Protein AF-A0A953VT18-F1 (afdb_monomer)

Sequence (262 aa):
MALGEGNVLWRSGDADRPLIIKDTLLLAQADSPRPLLLLVVLDVAAQGATARKIEVPLPPGTVASVDDTLGRTFSVRAAEIGELIIVNWEQRLVEISGAELAGGENPKPEILSGVVRVDLVAGTASVIDKDAGSYLIANLPPDLGEGERMAKAPQPQFRSANSGYAMTSTQIADNRTWQKYQWTIWDIARDQPIGQIRDFQRLAPFAVVGGVLLQTSSAYERRQDDQMIATPPSLRAFDLGSGDQLWAQALRDTAYSGPTPE

Nearest PDB structures (foldseek):
  4udk-assembly1_C  TM=3.749E-01  e=1.312E-01  uncultured organism
  4udg-assembly1_A  TM=3.077E-01  e=1.180E-01  uncultured organism
  6ud7-assembly1_A  TM=1.863E-01  e=2.562E-02  Homo sapiens
  5t43-assembly1_A  TM=2.420E-01  e=4.180E-01  Homo sapiens
  2ygt-assembly1_A  TM=4.548E-01  e=5.823E+00  Clostridium perfringens

Solvent-accessible surface area (backbone atoms only — not comparable to full-atom values): 15133 Å² total; per-residue (Å²): 133,78,76,68,74,67,74,80,87,63,77,57,91,78,43,77,43,80,53,47,74,55,95,52,38,34,38,21,37,22,75,34,98,49,43,26,44,36,34,28,32,23,27,55,85,63,54,41,40,78,73,44,73,34,80,40,84,45,62,88,94,42,60,38,34,70,55,34,46,93,45,35,42,40,49,77,48,52,46,79,58,87,94,39,34,40,37,41,39,39,37,42,38,35,82,83,68,54,64,82,63,92,82,77,71,76,70,76,62,51,76,48,70,48,23,31,41,36,42,81,87,82,52,45,72,45,82,48,61,49,69,77,43,43,67,72,61,77,68,68,57,60,50,50,53,84,94,64,54,48,89,82,58,64,85,70,42,29,51,29,77,75,53,69,32,32,37,29,59,45,77,78,51,58,93,85,45,66,65,16,17,36,38,40,36,27,35,53,90,73,62,40,77,67,29,44,40,71,32,66,59,77,74,64,67,33,35,75,58,97,63,30,39,37,36,54,45,71,62,47,72,44,76,56,93,94,41,80,46,78,43,69,18,25,44,36,33,26,36,24,87,82,33,47,74,60,46,74,43,80,46,85,76,38,72,65,80,72,84,78,72,107

Radius of gyration: 20.42 Å; Cα contacts (8 Å, |Δi|>4): 555; chains: 1; bounding box: 54×40×50 Å

pLDDT: mean 92.69, std 8.29, range [51.62, 98.62]

Structure (mmCIF, N/CA/C/O backbone):
data_AF-A0A953VT18-F1
#
_entry.id   AF-A0A953VT18-F1
#
loop_
_atom_site.group_PDB
_atom_site.id
_atom_site.type_symbol
_atom_site.label_atom_id
_atom_site.label_alt_id
_atom_site.label_comp_id
_atom_site.label_asym_id
_atom_site.label_entity_id
_atom_site.label_seq_id
_atom_site.pdbx_PDB_ins_code
_atom_site.Cartn_x
_atom_site.Cartn_y
_atom_site.Cartn_z
_atom_site.occupancy
_atom_site.B_iso_or_equiv
_atom_site.auth_seq_id
_atom_site.auth_comp_id
_atom_site.auth_asym_id
_atom_site.auth_atom_id
_atom_site.pdbx_PDB_model_num
ATOM 1 N N . MET A 1 1 ? -15.317 -14.926 9.633 1.00 57.53 1 MET A N 1
ATOM 2 C CA . MET A 1 1 ? -13.910 -15.315 9.858 1.00 57.53 1 MET A CA 1
ATOM 3 C C . MET A 1 1 ? -13.271 -14.219 10.691 1.00 57.53 1 MET A C 1
ATOM 5 O O . MET A 1 1 ? -13.443 -13.059 10.339 1.00 57.53 1 MET A O 1
ATOM 9 N N . ALA A 1 2 ? -12.679 -14.551 11.837 1.00 74.50 2 ALA A N 1
ATOM 10 C CA . ALA A 1 2 ? -12.168 -13.548 12.768 1.00 74.50 2 ALA A CA 1
ATOM 11 C C . ALA A 1 2 ? -10.785 -13.064 12.308 1.00 74.50 2 ALA A C 1
ATOM 13 O O . ALA A 1 2 ? -9.852 -13.854 12.221 1.00 74.50 2 ALA A O 1
ATOM 14 N N . LEU A 1 3 ? -10.644 -11.766 12.026 1.00 82.12 3 LEU A N 1
ATOM 15 C CA . LEU A 1 3 ? -9.356 -11.143 11.684 1.00 82.12 3 LEU A CA 1
ATOM 16 C C . LEU A 1 3 ? -8.352 -11.156 12.847 1.00 82.12 3 LEU A C 1
ATOM 18 O O . LEU A 1 3 ? -7.181 -10.861 12.637 1.00 82.12 3 LEU A O 1
ATOM 22 N N . GLY A 1 4 ? -8.792 -11.495 14.062 1.00 85.06 4 GLY A N 1
ATOM 23 C CA . GLY A 1 4 ? -7.979 -11.407 15.274 1.00 85.06 4 GLY A CA 1
ATOM 24 C C . GLY A 1 4 ? -6.816 -12.394 15.361 1.00 85.06 4 GLY A C 1
ATOM 25 O O . GLY A 1 4 ? -5.924 -12.177 16.166 1.00 85.06 4 GLY A O 1
ATOM 26 N N . GLU A 1 5 ? -6.785 -13.436 14.529 1.00 89.38 5 GLU A N 1
ATOM 27 C CA . GLU A 1 5 ? -5.722 -14.455 14.572 1.00 89.38 5 GLU A CA 1
ATOM 28 C C . GLU A 1 5 ? -4.628 -14.244 13.515 1.00 89.38 5 GLU A C 1
ATOM 30 O O . GLU A 1 5 ? -3.565 -14.848 13.604 1.00 89.38 5 GLU A O 1
ATOM 35 N N . GLY A 1 6 ? -4.868 -13.408 12.498 1.00 89.44 6 GLY A N 1
ATOM 36 C CA . GLY A 1 6 ? -3.881 -13.161 11.437 1.00 89.44 6 GLY A CA 1
ATOM 37 C C . GLY A 1 6 ? -3.605 -14.370 10.537 1.00 89.44 6 GLY A C 1
ATOM 38 O O . GLY A 1 6 ? -2.592 -14.404 9.840 1.00 89.44 6 GLY A O 1
ATOM 39 N N . ASN A 1 7 ? -4.494 -15.369 10.537 1.00 91.81 7 ASN A N 1
ATOM 40 C CA . ASN A 1 7 ? -4.337 -16.574 9.728 1.00 91.81 7 ASN A CA 1
ATOM 41 C C . ASN A 1 7 ? -4.317 -16.241 8.233 1.00 91.81 7 ASN A C 1
ATOM 43 O O . ASN A 1 7 ? -5.219 -15.590 7.700 1.00 91.81 7 ASN A O 1
ATOM 47 N N . VAL A 1 8 ? -3.306 -16.758 7.540 1.00 90.94 8 VAL A N 1
ATOM 48 C CA . VAL A 1 8 ? -3.203 -16.654 6.084 1.00 90.94 8 VAL A CA 1
ATOM 49 C C . VAL A 1 8 ? -4.225 -17.589 5.441 1.00 90.94 8 VAL A C 1
ATOM 51 O O . VAL A 1 8 ? -4.172 -18.798 5.650 1.00 90.94 8 VAL A O 1
ATOM 54 N N . LEU A 1 9 ? -5.138 -17.032 4.643 1.00 91.25 9 LEU A N 1
ATOM 55 C CA . LEU A 1 9 ? -6.195 -17.810 3.980 1.00 91.25 9 LEU A CA 1
ATOM 56 C C . LEU A 1 9 ? -5.691 -18.543 2.743 1.00 91.25 9 LEU A C 1
ATOM 58 O O . LEU A 1 9 ? -6.098 -19.669 2.478 1.00 91.25 9 LEU A O 1
ATOM 62 N N . TRP A 1 10 ? -4.810 -17.892 1.991 1.00 94.81 10 TRP A N 1
ATOM 63 C CA . TRP A 1 10 ? -4.172 -18.439 0.806 1.00 94.81 10 TRP A CA 1
ATOM 64 C C . TRP A 1 10 ? -2.901 -17.647 0.489 1.00 94.81 10 TRP A C 1
ATOM 66 O O . TRP A 1 10 ? -2.665 -16.563 1.027 1.00 94.81 10 TRP A O 1
ATOM 76 N N . ARG A 1 11 ? -2.060 -18.216 -0.376 1.00 94.38 11 ARG A N 1
ATOM 77 C CA . ARG A 1 11 ? -0.856 -17.582 -0.924 1.00 94.38 11 ARG A CA 1
ATOM 78 C C . ARG A 1 11 ? -0.838 -17.812 -2.427 1.00 94.38 11 ARG A C 1
ATOM 80 O O . ARG A 1 11 ? -1.236 -18.882 -2.875 1.00 94.38 11 ARG A O 1
ATOM 87 N N . SER A 1 12 ? -0.347 -16.836 -3.179 1.00 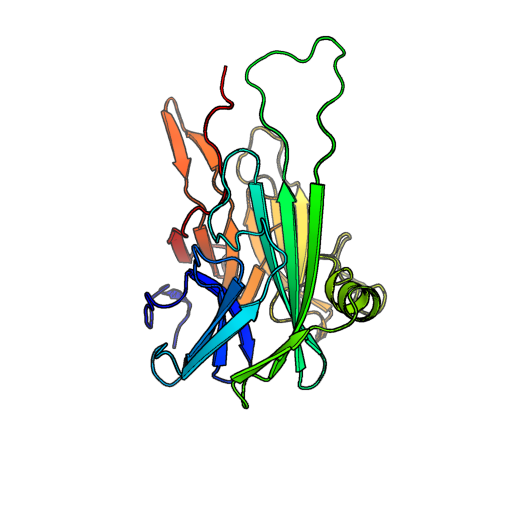94.81 12 SER A N 1
ATOM 88 C CA . SER A 1 12 ? -0.088 -16.982 -4.609 1.00 94.81 12 SER A CA 1
ATOM 89 C C . SER A 1 12 ? 1.370 -16.646 -4.891 1.00 94.81 12 SER A C 1
ATOM 91 O O . SER A 1 12 ? 1.922 -15.744 -4.267 1.00 94.81 12 SER A O 1
ATOM 93 N N . GLY A 1 13 ? 1.990 -17.405 -5.795 1.00 95.25 13 GLY A N 1
ATOM 94 C CA . GLY A 1 13 ? 3.317 -17.109 -6.342 1.00 95.25 13 GLY A CA 1
ATOM 95 C C . GLY A 1 13 ? 3.257 -16.446 -7.718 1.00 95.25 13 GLY A C 1
ATOM 96 O O . GLY A 1 13 ? 4.297 -16.198 -8.313 1.00 95.25 13 GLY A O 1
ATOM 97 N N . ASP A 1 14 ? 2.053 -16.201 -8.248 1.00 96.12 14 ASP A N 1
ATOM 98 C CA . ASP A 1 14 ? 1.869 -15.580 -9.561 1.00 96.12 14 ASP A CA 1
ATOM 99 C C . ASP A 1 14 ? 1.958 -14.049 -9.517 1.00 96.12 14 ASP A C 1
ATOM 101 O O . ASP A 1 14 ? 2.082 -13.436 -10.574 1.00 96.12 14 ASP A O 1
ATOM 105 N N . ALA A 1 15 ? 1.850 -13.435 -8.336 1.00 95.75 15 ALA A N 1
ATOM 106 C CA . ALA A 1 15 ? 1.862 -11.988 -8.160 1.00 95.75 15 ALA A CA 1
ATOM 107 C C . ALA A 1 15 ? 2.537 -11.585 -6.846 1.00 95.75 15 ALA A C 1
ATOM 109 O O . ALA A 1 15 ? 2.431 -12.293 -5.846 1.00 95.75 15 ALA A O 1
ATOM 110 N N . ASP A 1 16 ? 3.170 -10.415 -6.845 1.00 94.44 16 ASP A N 1
ATOM 111 C CA . ASP A 1 16 ? 4.043 -9.970 -5.758 1.00 94.44 16 ASP A CA 1
ATOM 112 C C . ASP A 1 16 ? 3.470 -8.776 -4.987 1.00 94.44 16 ASP A C 1
ATOM 114 O O . ASP A 1 16 ? 3.593 -8.705 -3.763 1.00 94.44 16 ASP A O 1
ATOM 118 N N . ARG A 1 17 ? 2.835 -7.826 -5.688 1.00 95.19 17 ARG A N 1
ATOM 119 C CA . ARG A 1 17 ? 2.361 -6.564 -5.099 1.00 95.19 17 ARG A CA 1
ATOM 120 C C . ARG A 1 17 ? 0.859 -6.376 -5.340 1.00 95.19 17 ARG A C 1
ATOM 122 O O . ARG A 1 17 ? 0.474 -6.044 -6.462 1.00 95.19 17 ARG A O 1
ATOM 129 N N . PRO A 1 18 ? -0.007 -6.552 -4.325 1.00 95.62 18 PRO A N 1
ATOM 130 C CA . PRO A 1 18 ? -1.434 -6.274 -4.466 1.00 95.62 18 PRO A CA 1
ATOM 131 C C . PRO A 1 18 ? -1.661 -4.781 -4.727 1.00 95.62 18 PRO A C 1
ATOM 133 O O . PRO A 1 18 ? -0.997 -3.937 -4.125 1.00 95.62 18 PRO A O 1
ATOM 136 N N . LEU A 1 19 ? -2.595 -4.457 -5.621 1.00 95.12 19 LEU A N 1
ATOM 137 C CA . LEU A 1 19 ? -2.903 -3.078 -6.003 1.00 95.12 19 LEU A CA 1
ATOM 138 C C . LEU A 1 19 ? -4.302 -2.670 -5.542 1.00 95.12 19 LEU A C 1
ATOM 140 O O . LEU A 1 19 ? -4.453 -1.659 -4.863 1.00 95.12 19 LEU A O 1
ATOM 144 N N . ILE A 1 20 ? -5.322 -3.447 -5.910 1.00 94.38 20 ILE A N 1
ATOM 145 C CA . ILE A 1 20 ? -6.720 -3.162 -5.568 1.00 94.38 20 ILE A CA 1
ATOM 146 C C . ILE A 1 20 ? -7.556 -4.439 -5.610 1.00 94.38 20 ILE A C 1
ATOM 148 O O . ILE A 1 20 ? -7.300 -5.324 -6.425 1.00 94.38 20 ILE A O 1
ATOM 152 N N . ILE A 1 21 ? -8.566 -4.523 -4.746 1.00 94.12 21 ILE A N 1
ATOM 153 C CA . ILE A 1 21 ? -9.591 -5.567 -4.783 1.00 94.12 21 ILE A CA 1
ATOM 154 C C . ILE A 1 21 ? -10.920 -4.949 -5.216 1.00 94.12 21 ILE A C 1
ATOM 156 O O . ILE A 1 21 ? -11.306 -3.903 -4.698 1.00 94.12 21 ILE A O 1
ATOM 160 N N . LYS A 1 22 ? -11.607 -5.599 -6.153 1.00 93.69 22 LYS A N 1
ATOM 161 C CA . LYS A 1 22 ? -12.974 -5.273 -6.563 1.00 93.69 22 LYS A CA 1
ATOM 162 C C . LYS A 1 22 ? -13.777 -6.564 -6.598 1.00 93.69 22 LYS A C 1
ATOM 164 O O . LYS A 1 22 ? -13.387 -7.519 -7.270 1.00 93.69 22 LYS A O 1
ATOM 169 N N . ASP A 1 23 ? -14.866 -6.603 -5.839 1.00 93.50 23 ASP A N 1
ATOM 170 C CA . ASP A 1 23 ? -15.652 -7.815 -5.597 1.00 93.50 23 ASP A CA 1
ATOM 171 C C . ASP A 1 23 ? -14.770 -8.975 -5.093 1.00 93.50 23 ASP A C 1
ATOM 173 O O . ASP A 1 23 ? -14.175 -8.890 -4.017 1.00 93.50 23 ASP A O 1
ATOM 177 N N . THR A 1 24 ? -14.659 -10.060 -5.864 1.00 95.81 24 THR A N 1
ATOM 178 C CA . THR A 1 24 ? -13.798 -11.213 -5.561 1.00 95.81 24 THR A CA 1
ATOM 179 C C . THR A 1 24 ? -12.475 -11.189 -6.324 1.00 95.81 24 THR A C 1
ATOM 181 O O . THR A 1 24 ? -11.701 -12.135 -6.213 1.00 95.81 24 THR A O 1
ATOM 184 N N . LEU A 1 25 ? -12.191 -10.138 -7.095 1.00 96.56 25 LEU A N 1
ATOM 185 C CA . LEU A 1 25 ? -11.006 -10.048 -7.941 1.00 96.56 25 LEU A CA 1
ATOM 186 C C . LEU A 1 25 ? -9.962 -9.124 -7.316 1.00 96.56 25 LEU A C 1
ATOM 188 O O . LEU A 1 25 ? -10.196 -7.934 -7.114 1.00 96.56 25 LEU A O 1
ATOM 192 N N . LEU A 1 26 ? -8.780 -9.670 -7.051 1.00 96.88 26 LEU A N 1
ATOM 193 C CA . LEU A 1 26 ? -7.599 -8.917 -6.651 1.00 96.88 26 LEU A CA 1
ATOM 194 C C . LEU A 1 26 ? -6.729 -8.653 -7.880 1.00 96.88 26 LEU A C 1
ATOM 196 O O . LEU A 1 26 ? -6.206 -9.587 -8.484 1.00 96.88 26 LEU A O 1
ATOM 200 N N . LEU A 1 27 ? -6.532 -7.382 -8.214 1.00 97.94 27 LEU A N 1
ATOM 201 C CA . LEU A 1 27 ? -5.516 -6.951 -9.165 1.00 97.94 27 LEU A CA 1
ATOM 202 C C . LEU A 1 27 ? -4.185 -6.766 -8.433 1.00 97.94 27 LEU A C 1
ATOM 204 O O . LEU A 1 27 ? -4.105 -6.036 -7.442 1.00 97.94 27 LEU A O 1
ATOM 208 N N . ALA A 1 28 ? -3.134 -7.389 -8.949 1.00 97.94 28 ALA A N 1
ATOM 209 C CA . ALA A 1 28 ? -1.783 -7.311 -8.415 1.00 97.94 28 ALA A CA 1
ATOM 210 C C . ALA A 1 28 ? -0.754 -7.117 -9.539 1.00 97.94 28 ALA A C 1
ATOM 212 O O . ALA A 1 28 ? -1.011 -7.456 -10.692 1.00 97.94 28 ALA A O 1
ATOM 213 N N . GLN A 1 29 ? 0.411 -6.567 -9.209 1.00 98.19 29 GLN A N 1
ATOM 214 C CA . GLN A 1 29 ? 1.594 -6.545 -10.070 1.00 98.19 29 GLN A CA 1
ATOM 215 C C . GLN A 1 29 ? 2.418 -7.816 -9.827 1.00 98.19 29 GLN A C 1
ATOM 217 O O . GLN A 1 29 ? 2.577 -8.249 -8.683 1.00 98.19 29 GLN A O 1
ATOM 222 N N . ALA A 1 30 ? 2.972 -8.367 -10.903 1.00 97.88 30 ALA A N 1
ATOM 223 C CA . ALA A 1 30 ? 4.011 -9.389 -10.867 1.00 97.88 30 ALA A CA 1
ATOM 224 C C . ALA A 1 30 ? 5.310 -8.853 -11.486 1.00 97.88 30 ALA A C 1
ATOM 226 O O . ALA A 1 30 ? 5.267 -7.977 -12.359 1.00 97.88 30 ALA A O 1
ATOM 227 N N . ASP A 1 31 ? 6.450 -9.392 -11.059 1.00 95.75 31 ASP A N 1
ATOM 228 C CA . ASP A 1 31 ? 7.749 -9.072 -11.654 1.00 95.75 31 ASP A CA 1
ATOM 229 C C . ASP A 1 31 ? 7.826 -9.479 -13.139 1.00 95.75 31 ASP A C 1
ATOM 231 O O . ASP A 1 31 ? 7.352 -10.538 -13.563 1.00 95.75 31 ASP A O 1
ATOM 235 N N . SER A 1 32 ? 8.463 -8.633 -13.956 1.00 94.19 32 SER A N 1
ATOM 236 C CA . SER A 1 32 ? 8.720 -8.913 -15.372 1.00 94.19 32 SER A CA 1
ATOM 237 C C . SER A 1 32 ? 10.108 -8.418 -15.795 1.00 94.19 32 SER A C 1
ATOM 239 O O . SER A 1 32 ? 10.400 -7.231 -15.653 1.00 94.19 32 SER A O 1
ATOM 241 N N . PRO A 1 33 ? 10.948 -9.277 -16.411 1.00 90.25 33 PRO A N 1
ATOM 242 C CA . PRO A 1 33 ? 12.230 -8.855 -16.982 1.00 90.25 33 PRO A CA 1
ATOM 243 C C . PRO A 1 33 ? 12.072 -8.162 -18.347 1.00 90.25 33 PRO A C 1
ATOM 245 O O . PRO A 1 33 ? 13.037 -7.635 -18.896 1.00 90.25 33 PRO A O 1
ATOM 248 N N . ARG A 1 34 ? 10.870 -8.203 -18.936 1.00 96.25 34 ARG A N 1
ATOM 249 C CA . ARG A 1 34 ? 10.534 -7.539 -20.203 1.00 96.25 34 ARG A CA 1
ATOM 250 C C . ARG A 1 34 ? 10.049 -6.108 -19.930 1.00 96.25 34 ARG A C 1
ATOM 252 O O . ARG A 1 34 ? 9.501 -5.880 -18.851 1.00 96.25 34 ARG A O 1
ATOM 259 N N . PRO A 1 35 ? 10.153 -5.178 -20.902 1.00 97.06 35 PRO A N 1
ATOM 260 C CA . PRO A 1 35 ? 9.609 -3.822 -20.793 1.00 97.06 35 PRO A CA 1
ATOM 261 C C . PRO A 1 35 ? 8.075 -3.826 -20.904 1.00 97.06 35 PRO A C 1
ATOM 263 O O . PRO A 1 35 ? 7.482 -3.330 -21.861 1.00 97.06 35 PRO A O 1
ATOM 266 N N . LEU A 1 36 ? 7.426 -4.448 -19.926 1.00 97.56 36 LEU A N 1
ATOM 267 C CA . LEU A 1 36 ? 5.983 -4.506 -19.761 1.00 97.56 36 LEU A CA 1
ATOM 268 C C . LEU A 1 36 ? 5.639 -4.490 -18.273 1.00 97.56 36 LEU A C 1
ATOM 270 O O . LEU A 1 36 ? 6.408 -4.983 -17.448 1.00 97.56 36 LEU A O 1
ATOM 274 N N . LEU A 1 37 ? 4.469 -3.955 -17.950 1.00 98.25 37 LEU A N 1
ATOM 275 C CA . LEU A 1 37 ? 3.837 -4.076 -16.646 1.00 98.25 37 LEU A CA 1
ATOM 276 C C . LEU A 1 37 ? 2.939 -5.316 -16.687 1.00 98.25 37 LEU A C 1
ATOM 278 O O . LEU A 1 37 ? 1.948 -5.346 -17.421 1.00 98.25 37 LEU A O 1
ATOM 282 N N . LEU A 1 38 ? 3.313 -6.347 -15.927 1.00 98.38 38 LEU A N 1
ATOM 283 C CA . LEU A 1 38 ? 2.529 -7.569 -15.797 1.00 98.38 38 LEU A CA 1
ATOM 284 C C . LEU A 1 38 ? 1.545 -7.404 -14.644 1.00 98.38 38 LEU A C 1
ATOM 286 O O . LEU A 1 38 ? 1.934 -7.353 -13.477 1.00 98.38 38 LEU A O 1
ATOM 290 N N . LEU A 1 39 ? 0.264 -7.324 -14.983 1.00 98.44 39 LEU A N 1
ATOM 291 C CA . LEU A 1 39 ? -0.816 -7.334 -14.010 1.00 98.44 39 LEU A CA 1
ATOM 292 C C . LEU A 1 39 ? -1.429 -8.730 -13.949 1.00 98.44 39 LEU A C 1
ATOM 294 O O . LEU A 1 39 ? -1.653 -9.378 -14.971 1.00 98.44 39 LEU A O 1
ATOM 298 N N . VAL A 1 40 ? -1.730 -9.189 -12.747 1.00 98.25 40 VAL A N 1
ATOM 299 C CA . VAL A 1 40 ? -2.316 -10.498 -12.485 1.00 98.25 40 VAL A CA 1
ATOM 300 C C . VAL A 1 40 ? -3.612 -10.292 -11.727 1.00 98.25 40 VAL A C 1
ATOM 302 O O . VAL A 1 40 ? -3.664 -9.550 -10.749 1.00 98.25 40 VAL A O 1
ATOM 305 N N . VAL A 1 41 ? -4.670 -10.934 -12.211 1.00 98.06 41 VAL A N 1
ATOM 306 C CA . VAL A 1 41 ? -5.980 -10.939 -11.569 1.00 98.06 41 VAL A CA 1
ATOM 307 C C . VAL A 1 41 ? -6.134 -12.270 -10.853 1.00 98.06 41 VAL A C 1
ATOM 309 O O . VAL A 1 41 ? -6.158 -13.319 -11.500 1.00 98.06 41 VAL A O 1
ATOM 312 N N . LEU A 1 42 ? -6.230 -12.224 -9.529 1.00 98.06 42 LEU A N 1
ATOM 313 C CA . LEU A 1 42 ? -6.448 -13.379 -8.664 1.00 98.06 42 LEU A CA 1
ATOM 314 C C . LEU A 1 42 ? -7.910 -13.409 -8.206 1.00 98.06 42 LEU A C 1
ATOM 316 O O . LEU A 1 42 ? -8.457 -12.373 -7.833 1.00 98.06 42 LEU A O 1
ATOM 320 N N . ASP A 1 43 ? -8.536 -14.584 -8.204 1.00 97.50 43 ASP A N 1
ATOM 321 C CA . ASP A 1 43 ? -9.880 -14.778 -7.655 1.00 97.50 43 ASP A CA 1
ATOM 322 C C . ASP A 1 43 ? -9.790 -15.196 -6.181 1.00 97.50 43 ASP A C 1
ATOM 324 O O . ASP A 1 43 ? -9.391 -16.310 -5.836 1.00 97.50 43 ASP A O 1
ATOM 328 N N . VAL A 1 44 ? -10.171 -14.281 -5.295 1.00 96.00 44 VAL A N 1
ATOM 329 C CA . VAL A 1 44 ? -10.153 -14.454 -3.839 1.00 96.00 44 VAL A CA 1
ATOM 330 C C . VAL A 1 44 ? -11.142 -15.532 -3.390 1.00 96.00 44 VAL A C 1
ATOM 332 O O . VAL A 1 44 ? -10.847 -16.263 -2.443 1.00 96.00 44 VAL A O 1
ATOM 335 N N . ALA A 1 45 ? -12.285 -15.677 -4.070 1.00 95.69 45 ALA A N 1
ATOM 336 C CA . ALA A 1 45 ? -13.260 -16.724 -3.761 1.00 95.69 45 ALA A CA 1
ATOM 337 C C . ALA A 1 45 ? -12.729 -18.115 -4.139 1.00 95.69 45 ALA A C 1
ATOM 339 O O . ALA A 1 45 ? -13.022 -19.098 -3.458 1.00 95.69 45 ALA A O 1
ATOM 340 N N . ALA A 1 46 ? -11.876 -18.182 -5.163 1.00 96.88 46 ALA A N 1
ATOM 341 C CA . ALA A 1 46 ? -11.140 -19.377 -5.563 1.00 96.88 46 ALA A CA 1
ATOM 342 C C . ALA A 1 46 ? -9.757 -19.486 -4.888 1.00 96.88 46 ALA A C 1
ATOM 344 O O . ALA A 1 46 ? -8.816 -20.014 -5.478 1.00 96.88 46 ALA A O 1
ATOM 345 N N . GLN A 1 47 ? -9.621 -18.990 -3.650 1.00 95.88 47 GLN A N 1
ATOM 346 C CA . GLN A 1 47 ? -8.398 -19.098 -2.838 1.00 95.88 47 GLN A CA 1
ATOM 347 C C . GLN A 1 47 ? -7.149 -18.504 -3.517 1.00 95.88 47 GLN A C 1
ATOM 349 O O . GLN A 1 47 ? -6.046 -19.030 -3.390 1.00 95.88 47 GLN A O 1
ATOM 354 N N . GLY A 1 48 ? -7.320 -17.404 -4.252 1.00 96.12 48 GLY A N 1
ATOM 355 C CA . GLY A 1 48 ? -6.225 -16.701 -4.915 1.00 96.12 48 GLY A CA 1
ATOM 356 C C . GLY A 1 48 ? -5.722 -17.376 -6.187 1.00 96.12 48 GLY A C 1
ATOM 357 O O . GLY A 1 48 ? -4.599 -17.099 -6.608 1.00 96.12 48 GLY A O 1
ATOM 358 N N . ALA A 1 49 ? -6.522 -18.253 -6.801 1.00 97.50 49 ALA A N 1
ATOM 359 C CA . ALA A 1 49 ? -6.213 -18.800 -8.116 1.00 97.50 49 ALA A CA 1
ATOM 360 C C . ALA A 1 49 ? -6.087 -17.675 -9.155 1.00 97.50 49 ALA A C 1
ATOM 362 O O . ALA A 1 49 ? -6.863 -16.716 -9.154 1.00 97.50 49 ALA A O 1
ATOM 363 N N . THR A 1 50 ? -5.127 -17.804 -10.071 1.00 98.12 50 THR A N 1
ATOM 364 C CA . THR A 1 50 ? -4.962 -16.837 -11.158 1.00 98.12 50 THR A CA 1
ATOM 365 C C . THR A 1 50 ? -6.129 -16.947 -12.129 1.00 98.12 50 THR A C 1
ATOM 367 O O . THR A 1 50 ? -6.245 -17.922 -12.868 1.00 98.12 50 THR A O 1
ATOM 370 N N . ALA A 1 51 ? -6.971 -15.917 -12.159 1.00 97.75 51 ALA A N 1
ATOM 371 C CA . ALA A 1 51 ? -8.036 -15.789 -13.139 1.00 97.75 51 ALA A CA 1
ATOM 372 C C . ALA A 1 51 ? -7.469 -15.343 -14.492 1.00 97.75 51 ALA A C 1
ATOM 374 O O . ALA A 1 51 ? -7.846 -15.886 -15.531 1.00 97.75 51 ALA A O 1
ATOM 375 N N . ARG A 1 52 ? -6.580 -14.334 -14.496 1.00 97.69 52 ARG A N 1
ATOM 376 C CA . ARG A 1 52 ? -6.050 -13.713 -15.725 1.00 97.69 52 ARG A CA 1
ATOM 377 C C . ARG A 1 52 ? -4.658 -13.110 -15.527 1.00 97.69 52 ARG A C 1
ATOM 379 O O . ARG A 1 52 ? -4.298 -12.712 -14.422 1.00 97.69 52 ARG A O 1
ATOM 386 N N . LYS A 1 53 ? -3.919 -12.966 -16.629 1.00 98.19 53 LYS A N 1
ATOM 387 C CA . LYS A 1 53 ? -2.698 -12.153 -16.730 1.00 98.19 53 LYS A CA 1
ATOM 388 C C . LYS A 1 53 ? -2.906 -11.105 -17.824 1.00 98.19 53 LYS A C 1
ATOM 390 O O . LYS A 1 53 ? -3.409 -11.437 -18.894 1.00 98.19 53 LYS A O 1
ATOM 395 N N . ILE A 1 54 ? -2.563 -9.857 -17.538 1.00 98.25 54 ILE A N 1
ATOM 396 C CA . ILE A 1 54 ? -2.745 -8.703 -18.417 1.00 98.25 54 ILE A CA 1
ATOM 397 C C . ILE A 1 54 ? -1.368 -8.081 -18.631 1.00 98.25 54 ILE A C 1
ATOM 399 O O . ILE A 1 54 ? -0.723 -7.637 -17.682 1.00 98.25 54 ILE A O 1
ATOM 403 N N . GLU A 1 55 ? -0.910 -8.063 -19.878 1.00 98.06 55 GLU A N 1
ATOM 404 C CA . GLU A 1 55 ? 0.371 -7.464 -20.247 1.00 98.06 55 GLU A CA 1
ATOM 405 C C . GLU A 1 55 ? 0.148 -6.043 -20.766 1.00 98.06 55 GLU A C 1
ATOM 407 O O . GLU A 1 55 ? -0.590 -5.827 -21.728 1.00 98.06 55 GLU A O 1
ATOM 412 N N . VAL A 1 56 ? 0.803 -5.070 -20.138 1.00 98.19 56 VAL A N 1
ATOM 413 C CA . VAL A 1 56 ? 0.794 -3.671 -20.569 1.00 98.19 56 VAL A CA 1
ATOM 414 C C . VAL A 1 56 ? 2.175 -3.329 -21.126 1.00 98.19 56 VAL A C 1
ATOM 416 O O . VAL A 1 56 ? 3.125 -3.267 -20.346 1.00 98.19 56 VAL A O 1
ATOM 419 N N . PRO A 1 57 ? 2.326 -3.092 -22.442 1.00 97.88 57 PRO A N 1
ATOM 420 C CA . PRO A 1 57 ? 3.601 -2.665 -23.010 1.00 97.88 57 PRO A CA 1
ATOM 421 C C . PRO A 1 57 ? 4.083 -1.357 -22.372 1.00 97.88 57 PRO A C 1
ATOM 423 O O . PRO A 1 57 ? 3.298 -0.419 -22.215 1.00 97.88 57 PRO A O 1
ATOM 426 N N . LEU A 1 58 ? 5.369 -1.285 -22.029 1.00 97.62 58 LEU A N 1
ATOM 427 C CA . LEU A 1 58 ? 6.004 -0.080 -21.497 1.00 97.62 58 LEU A CA 1
ATOM 428 C C . LEU A 1 58 ? 7.007 0.498 -22.505 1.00 97.62 58 LEU A C 1
ATOM 430 O O . LEU A 1 58 ? 7.477 -0.222 -23.392 1.00 97.62 58 LEU A O 1
ATOM 434 N N . PRO A 1 59 ? 7.361 1.792 -22.386 1.00 96.88 59 PRO A N 1
ATOM 435 C CA . PRO A 1 59 ? 8.416 2.379 -23.201 1.00 96.88 59 PRO A CA 1
ATOM 436 C C . PRO A 1 59 ? 9.745 1.610 -23.071 1.00 96.88 59 PRO A C 1
ATOM 438 O O . PRO A 1 59 ? 10.049 1.092 -21.988 1.00 96.88 59 PRO A O 1
ATOM 441 N N . PRO A 1 60 ? 10.574 1.558 -24.133 1.00 95.56 60 PRO A N 1
ATOM 442 C CA . PRO A 1 60 ? 11.906 0.961 -24.066 1.00 95.56 60 PRO A CA 1
ATOM 443 C C . PRO A 1 60 ? 12.732 1.516 -22.896 1.00 95.56 60 PRO A C 1
ATOM 445 O O . PRO A 1 60 ? 12.662 2.702 -22.594 1.00 95.56 60 PRO A O 1
ATOM 448 N N . GLY A 1 61 ? 13.506 0.653 -22.230 1.00 93.25 61 GLY A N 1
ATOM 449 C CA . GLY A 1 61 ? 14.295 1.024 -21.045 1.00 93.25 61 GLY A CA 1
ATOM 450 C C . GLY A 1 61 ? 13.512 1.046 -19.725 1.00 93.25 61 GLY A C 1
ATOM 451 O O . GLY A 1 61 ? 14.112 1.227 -18.665 1.00 93.25 61 GLY A O 1
ATOM 452 N N . THR A 1 62 ? 12.198 0.810 -19.761 1.00 96.44 62 THR A N 1
ATOM 453 C CA . THR A 1 62 ? 11.387 0.655 -18.547 1.00 96.44 62 THR A CA 1
ATOM 454 C C . THR A 1 62 ? 11.455 -0.779 -18.024 1.00 96.44 62 THR A C 1
ATOM 456 O O . THR A 1 62 ? 11.318 -1.727 -18.796 1.00 96.44 62 THR A O 1
ATOM 459 N N . VAL A 1 63 ? 11.628 -0.942 -16.712 1.00 96.12 63 VAL A N 1
ATOM 460 C CA . VAL A 1 63 ? 11.588 -2.229 -16.009 1.00 96.12 63 VAL A CA 1
ATOM 461 C C . VAL A 1 63 ? 10.584 -2.127 -14.867 1.00 96.12 63 VAL A C 1
ATOM 463 O O . VAL A 1 63 ? 10.812 -1.407 -13.897 1.00 96.12 63 VAL A O 1
ATOM 466 N N . ALA A 1 64 ? 9.482 -2.868 -14.978 1.00 96.69 64 ALA A N 1
ATOM 467 C CA . ALA A 1 64 ? 8.407 -2.892 -13.989 1.00 96.69 64 ALA A CA 1
ATOM 468 C C . ALA A 1 64 ? 8.721 -3.810 -12.799 1.00 96.69 64 ALA A C 1
ATOM 470 O O . ALA A 1 64 ? 7.972 -4.745 -12.511 1.00 96.69 64 ALA A O 1
ATOM 471 N N . SER A 1 65 ? 9.848 -3.556 -12.135 1.00 96.69 65 SER A N 1
ATOM 472 C CA . SER A 1 65 ? 10.271 -4.315 -10.958 1.00 96.69 65 SER A CA 1
ATOM 473 C C . SER A 1 65 ? 9.366 -4.017 -9.765 1.00 96.69 65 SER A C 1
ATOM 475 O O . SER A 1 65 ? 8.904 -2.889 -9.570 1.00 96.69 65 SER A O 1
ATOM 477 N N . VAL A 1 66 ? 9.095 -5.034 -8.962 1.00 96.00 66 VAL A N 1
ATOM 478 C CA . VAL A 1 66 ? 8.457 -4.897 -7.656 1.00 96.00 66 VAL A CA 1
ATOM 479 C C . VAL A 1 66 ? 9.494 -4.459 -6.631 1.00 96.00 66 VAL A C 1
ATOM 481 O O . VAL A 1 66 ? 9.171 -3.636 -5.782 1.00 96.00 66 VAL A O 1
ATOM 484 N N . ASP A 1 67 ? 10.731 -4.939 -6.737 1.00 96.31 67 ASP A N 1
ATOM 485 C CA . ASP A 1 67 ? 11.823 -4.501 -5.871 1.00 96.31 67 ASP A CA 1
ATOM 486 C C . ASP A 1 67 ? 12.536 -3.286 -6.473 1.00 96.31 67 ASP A C 1
ATOM 488 O O . ASP A 1 67 ? 12.901 -3.272 -7.655 1.00 96.31 67 ASP A O 1
ATOM 492 N N . ASP A 1 68 ? 12.760 -2.271 -5.648 1.00 95.69 68 ASP A N 1
ATOM 493 C CA . ASP A 1 68 ? 13.616 -1.145 -5.980 1.00 95.69 68 ASP A CA 1
ATOM 494 C C . ASP A 1 68 ? 15.069 -1.617 -6.078 1.00 95.69 68 ASP A C 1
ATOM 496 O O . ASP A 1 68 ? 15.535 -2.481 -5.330 1.00 95.69 68 ASP A O 1
ATOM 500 N N . THR A 1 69 ? 15.818 -1.007 -6.991 1.00 94.94 69 THR A N 1
ATOM 501 C CA . THR A 1 69 ? 17.259 -1.222 -7.106 1.00 94.94 69 THR A CA 1
ATOM 502 C C . THR A 1 69 ? 17.989 0.098 -6.937 1.00 94.94 69 THR A C 1
ATOM 504 O O . THR A 1 69 ? 17.412 1.182 -7.027 1.00 94.94 69 THR A O 1
ATOM 507 N N . LEU A 1 70 ? 19.299 0.028 -6.739 1.00 94.19 70 LEU A N 1
ATOM 508 C CA . LEU A 1 70 ? 20.140 1.214 -6.703 1.00 94.19 70 LEU A CA 1
ATOM 509 C C . LEU A 1 70 ? 19.922 2.078 -7.964 1.00 94.19 70 LEU A C 1
ATOM 511 O O . LEU A 1 70 ? 20.100 1.613 -9.089 1.00 94.19 70 LEU A O 1
ATOM 515 N N . GLY A 1 71 ? 19.482 3.323 -7.765 1.00 94.25 71 GLY A N 1
ATOM 516 C CA . GLY A 1 71 ? 19.207 4.275 -8.846 1.00 94.25 71 GLY A CA 1
ATOM 517 C C . GLY A 1 71 ? 17.942 4.017 -9.665 1.00 94.25 71 GLY A C 1
ATOM 518 O O . GLY A 1 71 ? 17.727 4.700 -10.662 1.00 94.25 71 GLY A O 1
ATOM 519 N N . ARG A 1 72 ? 17.082 3.068 -9.283 1.00 96.31 72 ARG A N 1
ATOM 520 C CA . ARG A 1 72 ? 15.834 2.804 -10.006 1.00 96.31 72 ARG A CA 1
ATOM 521 C C . ARG A 1 72 ? 14.710 2.432 -9.056 1.00 96.31 72 ARG A C 1
ATOM 523 O O . ARG A 1 72 ? 14.831 1.479 -8.295 1.00 96.31 72 ARG A O 1
ATOM 530 N N . THR A 1 73 ? 13.586 3.120 -9.194 1.00 96.69 73 THR A N 1
ATOM 531 C CA . THR A 1 73 ? 12.338 2.739 -8.532 1.00 96.69 73 THR A CA 1
ATOM 532 C C . THR A 1 73 ? 11.219 2.609 -9.553 1.00 96.69 73 THR A C 1
ATOM 534 O O . THR A 1 73 ? 11.195 3.323 -10.563 1.00 96.69 73 THR A O 1
ATOM 537 N N . PHE A 1 74 ? 10.295 1.685 -9.298 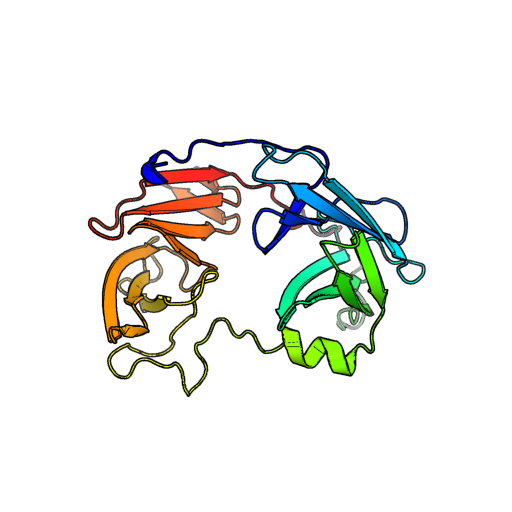1.00 96.88 74 PHE A N 1
ATOM 538 C CA . PHE A 1 74 ? 9.095 1.511 -10.109 1.00 96.88 74 PHE A CA 1
ATOM 539 C C . PHE A 1 74 ? 7.865 1.405 -9.208 1.00 96.88 74 PHE A C 1
ATOM 541 O O . PHE A 1 74 ? 7.679 0.455 -8.440 1.00 96.88 74 PHE A O 1
ATOM 548 N N . SER A 1 75 ? 7.007 2.415 -9.299 1.00 95.56 75 SER A N 1
ATOM 549 C CA . SER A 1 75 ? 5.792 2.513 -8.503 1.00 95.56 75 SER A CA 1
ATOM 550 C C . SER A 1 75 ? 4.565 2.271 -9.368 1.00 95.56 75 SER A C 1
ATOM 552 O O . SER A 1 75 ? 4.481 2.743 -10.500 1.00 95.56 75 SER A O 1
ATOM 554 N N . VAL A 1 76 ? 3.606 1.529 -8.819 1.00 96.06 76 VAL A N 1
ATOM 555 C CA . VAL A 1 76 ? 2.307 1.265 -9.438 1.00 96.06 76 VAL A CA 1
ATOM 556 C C . VAL A 1 76 ? 1.232 1.553 -8.409 1.00 96.06 76 VAL A C 1
ATOM 558 O O . VAL A 1 76 ? 1.338 1.134 -7.256 1.00 96.06 76 VAL A O 1
ATOM 561 N N . ARG A 1 77 ? 0.197 2.279 -8.816 1.00 94.06 77 ARG A N 1
ATOM 562 C CA . ARG A 1 77 ? -0.966 2.598 -7.988 1.00 94.06 77 ARG A CA 1
ATOM 563 C C . ARG A 1 77 ? -2.225 2.303 -8.773 1.00 94.06 77 ARG A C 1
ATOM 565 O O . ARG A 1 77 ? -2.277 2.598 -9.963 1.00 94.06 77 ARG A O 1
ATOM 572 N N . ALA A 1 78 ? -3.233 1.763 -8.104 1.00 93.94 78 ALA A N 1
ATOM 573 C CA . ALA A 1 78 ? -4.544 1.537 -8.688 1.00 93.94 78 ALA A CA 1
ATOM 574 C C . ALA A 1 78 ? -5.612 2.313 -7.915 1.00 93.94 78 ALA A C 1
ATOM 576 O O . ALA A 1 78 ? -5.517 2.462 -6.698 1.00 93.94 78 ALA A O 1
ATOM 577 N N . ALA A 1 79 ? -6.623 2.790 -8.628 1.00 91.81 79 ALA A N 1
ATOM 578 C CA . ALA A 1 79 ? -7.821 3.383 -8.054 1.00 91.81 79 ALA A CA 1
ATOM 579 C C . ALA A 1 79 ? -9.050 2.918 -8.836 1.00 91.81 79 ALA A C 1
ATOM 581 O O . ALA A 1 79 ? -8.981 2.711 -10.050 1.00 91.81 79 ALA A O 1
ATOM 582 N N . GLU A 1 80 ? -10.173 2.770 -8.142 1.00 91.38 80 GLU A N 1
ATOM 583 C CA . GLU A 1 80 ? -11.471 2.519 -8.760 1.00 91.38 80 GLU A CA 1
ATOM 584 C C . GLU A 1 80 ? -12.189 3.842 -9.042 1.00 91.38 80 GLU A C 1
ATOM 586 O O . GLU A 1 80 ? -12.231 4.735 -8.195 1.00 91.38 80 GLU A O 1
ATOM 591 N N . ILE A 1 81 ? -12.742 3.973 -10.248 1.00 86.38 81 ILE A N 1
ATOM 592 C CA . ILE A 1 81 ? -13.466 5.160 -10.705 1.00 86.38 81 ILE A CA 1
ATOM 593 C C . ILE A 1 81 ? -14.706 4.704 -11.463 1.00 86.38 81 ILE A C 1
ATOM 595 O O . ILE A 1 81 ? -14.644 4.327 -12.638 1.00 86.38 81 ILE A O 1
ATOM 599 N N . GLY A 1 82 ? -15.845 4.733 -10.772 1.00 87.19 82 GLY A N 1
ATOM 600 C CA . GLY A 1 82 ? -17.054 4.078 -11.261 1.00 87.19 82 GLY A CA 1
ATOM 601 C C . GLY A 1 82 ? -16.783 2.588 -11.446 1.00 87.19 82 GLY A C 1
ATOM 602 O O . GLY A 1 82 ? -16.312 1.929 -10.531 1.00 87.19 82 GLY A O 1
ATOM 603 N N . GLU A 1 83 ? -17.015 2.066 -12.648 1.00 86.81 83 GLU A N 1
ATOM 604 C CA . GLU A 1 83 ? -16.781 0.647 -12.931 1.00 86.81 83 GLU A CA 1
ATOM 605 C C . GLU A 1 83 ? -15.340 0.302 -13.324 1.00 86.81 83 GLU A C 1
ATOM 607 O O . GLU A 1 83 ? -14.987 -0.874 -13.430 1.00 86.81 83 GLU A O 1
ATOM 612 N N . LEU A 1 84 ? -14.501 1.311 -13.549 1.00 86.38 84 LEU A N 1
ATOM 613 C CA . LEU A 1 84 ? -13.181 1.142 -14.140 1.00 86.38 84 LEU A CA 1
ATOM 614 C C . LEU A 1 84 ? -12.089 1.144 -13.078 1.00 86.38 84 LEU A C 1
ATOM 616 O O . LEU A 1 84 ? -12.129 1.933 -12.135 1.00 86.38 84 LEU A O 1
ATOM 620 N N . ILE A 1 85 ? -11.056 0.332 -13.296 1.00 95.31 85 ILE A N 1
ATOM 621 C CA . ILE A 1 85 ? -9.809 0.435 -12.542 1.00 95.31 85 ILE A CA 1
ATOM 622 C C . ILE A 1 85 ? -8.818 1.252 -13.361 1.00 95.31 85 ILE A C 1
ATOM 624 O O . ILE A 1 85 ? -8.508 0.914 -14.504 1.00 95.31 85 ILE A O 1
ATOM 628 N N . ILE A 1 86 ? -8.304 2.330 -12.782 1.00 95.62 86 ILE A N 1
ATOM 629 C CA . ILE A 1 86 ? -7.202 3.099 -13.353 1.00 95.62 86 ILE A CA 1
ATOM 630 C C . ILE A 1 86 ? -5.925 2.699 -12.634 1.00 95.62 86 ILE A C 1
ATOM 632 O O . ILE A 1 86 ? -5.858 2.746 -11.410 1.00 95.62 86 ILE A O 1
ATOM 636 N N . VAL A 1 87 ? -4.908 2.323 -13.401 1.00 96.31 87 VAL A N 1
ATOM 637 C CA . VAL A 1 87 ? -3.573 2.006 -12.902 1.00 96.31 87 VAL A CA 1
ATOM 638 C C . VAL A 1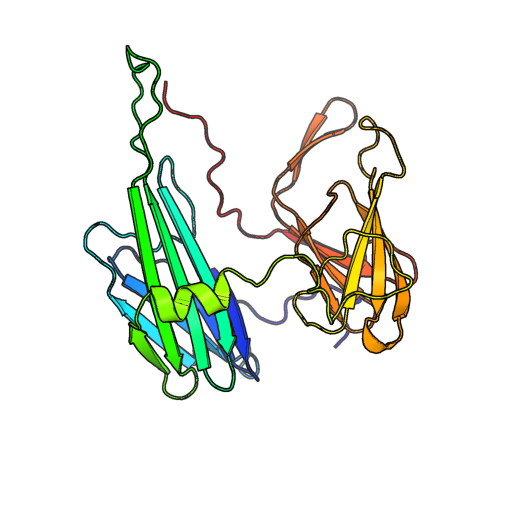 87 ? -2.597 3.051 -13.426 1.00 96.31 87 VAL A C 1
ATOM 640 O O . VAL A 1 87 ? -2.418 3.196 -14.634 1.00 96.31 87 VAL A O 1
ATOM 643 N N . ASN A 1 88 ? -1.965 3.781 -12.516 1.00 95.94 88 ASN A N 1
ATOM 644 C CA . ASN A 1 88 ? -0.870 4.696 -12.811 1.00 95.94 88 ASN A CA 1
ATOM 645 C C . ASN A 1 88 ? 0.447 4.004 -12.466 1.00 95.94 88 ASN A C 1
ATOM 647 O O . ASN A 1 88 ? 0.555 3.368 -11.415 1.00 95.94 88 ASN A O 1
ATOM 651 N N . TRP A 1 89 ? 1.427 4.123 -13.350 1.00 96.62 89 TRP A N 1
ATOM 652 C CA . TRP A 1 89 ? 2.780 3.666 -13.092 1.00 96.62 89 TRP A CA 1
ATOM 653 C C . TRP A 1 89 ? 3.781 4.796 -13.315 1.00 96.62 89 TRP A C 1
ATOM 655 O O . TRP A 1 89 ? 3.619 5.636 -14.204 1.00 96.62 89 TRP A O 1
ATOM 665 N N . GLU A 1 90 ? 4.846 4.778 -12.524 1.00 96.62 90 GLU A N 1
ATOM 666 C CA . GLU A 1 90 ? 5.973 5.695 -12.635 1.00 96.62 90 GLU A CA 1
ATOM 667 C C . GLU A 1 90 ? 7.278 4.936 -12.412 1.00 96.62 90 GLU A C 1
ATOM 669 O O . GLU A 1 90 ? 7.436 4.237 -11.411 1.00 96.62 90 GLU A O 1
ATOM 674 N N . GLN A 1 91 ? 8.220 5.113 -13.332 1.00 97.06 91 GLN A N 1
ATOM 675 C CA . GLN A 1 91 ? 9.617 4.761 -13.162 1.00 97.06 91 GLN A CA 1
ATOM 676 C C . GLN A 1 91 ? 10.423 6.022 -12.876 1.00 97.06 91 GLN A C 1
ATOM 678 O O . GLN A 1 91 ? 10.341 7.000 -13.624 1.00 97.06 91 GLN A O 1
ATOM 683 N N . ARG A 1 92 ? 11.277 5.955 -11.859 1.00 97.25 92 ARG A N 1
ATOM 684 C CA . ARG A 1 92 ? 12.300 6.962 -11.597 1.00 97.25 92 ARG A CA 1
ATOM 685 C C . ARG A 1 92 ? 13.675 6.338 -11.775 1.00 97.25 92 ARG A C 1
ATOM 687 O O . ARG A 1 92 ? 13.965 5.308 -11.173 1.00 97.25 92 ARG A O 1
ATOM 694 N N . LEU A 1 93 ? 14.515 6.977 -12.579 1.00 96.50 93 LEU A N 1
ATOM 695 C CA . LEU A 1 93 ? 15.908 6.606 -12.793 1.00 96.50 93 LEU A CA 1
ATOM 696 C C . LEU A 1 93 ? 16.808 7.724 -12.275 1.00 96.50 93 LEU A C 1
ATOM 698 O O . LEU A 1 93 ? 16.618 8.888 -12.614 1.00 96.50 93 LEU A O 1
ATOM 702 N N . VAL A 1 94 ? 17.782 7.369 -11.452 1.00 94.88 94 VAL A N 1
ATOM 703 C CA . VAL A 1 94 ? 18.852 8.248 -10.986 1.00 94.88 94 VAL A CA 1
ATOM 704 C C . VAL A 1 94 ? 20.150 7.627 -11.469 1.00 94.88 94 VAL A C 1
ATOM 706 O O . VAL A 1 94 ? 20.412 6.458 -11.193 1.00 94.88 94 VAL A O 1
ATOM 709 N N . GLU A 1 95 ? 20.945 8.393 -12.209 1.00 91.69 95 GLU A N 1
ATOM 710 C CA . GLU A 1 95 ? 22.277 7.950 -12.604 1.00 91.69 95 GLU A CA 1
ATOM 711 C C . GLU A 1 95 ? 23.143 7.773 -11.354 1.00 91.69 95 GLU A C 1
ATOM 713 O O . GLU A 1 95 ? 23.207 8.655 -10.496 1.00 91.69 95 GLU A O 1
ATOM 718 N N . ILE A 1 96 ? 23.777 6.611 -11.234 1.00 89.88 96 ILE A N 1
ATOM 719 C CA . ILE A 1 96 ? 24.625 6.276 -10.095 1.00 89.88 96 ILE A CA 1
ATOM 720 C C . ILE A 1 96 ? 26.072 6.341 -10.559 1.00 89.88 96 ILE A C 1
ATOM 722 O O . ILE A 1 96 ? 26.482 5.580 -11.433 1.00 89.88 96 ILE A O 1
ATOM 726 N N . SER A 1 97 ? 26.836 7.245 -9.953 1.00 84.75 97 SER A N 1
ATOM 727 C CA . SER A 1 97 ? 28.278 7.390 -10.148 1.00 84.75 97 SER A CA 1
ATOM 728 C C . SER A 1 97 ? 28.980 7.122 -8.821 1.00 84.75 97 SER A C 1
ATOM 730 O O . SER A 1 97 ? 28.553 7.657 -7.801 1.00 84.75 97 SER A O 1
ATOM 732 N N . GLY A 1 98 ? 30.048 6.318 -8.835 1.00 82.31 98 GLY A N 1
ATOM 733 C CA . GLY A 1 98 ? 30.933 6.148 -7.670 1.00 82.31 98 GLY A CA 1
ATOM 734 C C . GLY A 1 98 ? 31.886 7.333 -7.466 1.00 82.31 98 GLY A C 1
ATOM 735 O O . GLY A 1 98 ? 32.382 7.564 -6.376 1.00 82.31 98 GLY A O 1
ATOM 736 N N . ALA A 1 99 ? 32.117 8.151 -8.499 1.00 80.75 99 ALA A N 1
ATOM 737 C CA . ALA A 1 99 ? 32.931 9.354 -8.357 1.00 80.75 99 ALA A CA 1
ATOM 738 C C . ALA A 1 99 ? 32.093 10.522 -7.820 1.00 80.75 99 ALA A C 1
ATOM 740 O O . ALA A 1 99 ? 31.021 10.813 -8.363 1.00 80.75 99 ALA A O 1
ATOM 741 N N . GLU A 1 100 ? 32.624 11.229 -6.816 1.00 74.94 100 GLU A N 1
ATOM 742 C CA . GLU A 1 100 ? 32.105 12.526 -6.380 1.00 74.94 100 GLU A CA 1
ATOM 743 C C . GLU A 1 100 ? 32.094 13.478 -7.585 1.00 74.94 100 GLU A C 1
ATOM 745 O O . GLU A 1 100 ? 33.133 13.777 -8.181 1.00 74.94 100 GLU A O 1
ATOM 750 N N . LEU A 1 101 ? 30.901 13.911 -8.002 1.00 73.44 101 LEU A N 1
ATOM 751 C CA . LEU A 1 101 ? 30.752 14.813 -9.138 1.00 73.44 101 LEU A CA 1
ATOM 752 C C . LEU A 1 101 ? 31.416 16.149 -8.792 1.00 73.44 101 LEU A C 1
ATOM 754 O O . LEU A 1 101 ? 30.920 16.907 -7.955 1.00 73.44 101 LEU A O 1
ATOM 758 N N . ALA A 1 102 ? 32.536 16.445 -9.456 1.00 70.31 102 ALA A N 1
ATOM 759 C CA . ALA A 1 102 ? 33.234 17.720 -9.356 1.00 70.31 102 ALA A CA 1
ATOM 760 C C . ALA A 1 102 ? 32.312 18.848 -9.857 1.00 70.31 102 ALA A C 1
ATOM 762 O O . ALA A 1 102 ? 32.254 19.140 -11.048 1.00 70.31 102 ALA A O 1
ATOM 763 N N . GLY A 1 103 ? 31.536 19.438 -8.947 1.00 78.56 103 GLY A N 1
ATOM 764 C CA . GLY A 1 103 ? 30.506 20.427 -9.275 1.00 78.56 103 GLY A CA 1
ATOM 765 C C . GLY A 1 103 ? 29.246 20.364 -8.407 1.00 78.56 103 GLY A C 1
ATOM 766 O O . GLY A 1 103 ? 28.489 21.326 -8.408 1.00 78.56 103 GLY A O 1
ATOM 767 N N . GLY A 1 104 ? 29.034 19.292 -7.632 1.00 77.38 104 GLY A N 1
ATOM 768 C CA . GLY A 1 104 ? 28.045 19.251 -6.543 1.00 77.38 104 GLY A CA 1
ATOM 769 C C . GLY A 1 104 ? 26.560 19.233 -6.938 1.00 77.38 104 GLY A C 1
ATOM 770 O O . GLY A 1 104 ? 25.708 19.244 -6.049 1.00 77.38 104 GLY A O 1
ATOM 771 N N . GLU A 1 105 ? 26.210 19.190 -8.225 1.00 84.31 105 GLU A N 1
ATOM 772 C CA . GLU A 1 105 ? 24.815 19.002 -8.637 1.00 84.31 105 GLU A CA 1
ATOM 773 C C . GLU A 1 105 ? 24.461 17.512 -8.677 1.00 84.31 105 GLU A C 1
ATOM 775 O O . GLU A 1 105 ? 25.061 16.727 -9.410 1.00 84.31 105 GLU A O 1
ATOM 780 N N . ASN A 1 106 ? 23.460 17.121 -7.884 1.00 83.06 106 ASN A N 1
ATOM 781 C CA . ASN A 1 106 ? 22.903 15.774 -7.947 1.00 83.06 106 ASN A CA 1
ATOM 782 C C . ASN A 1 106 ? 22.248 15.545 -9.319 1.00 83.06 106 ASN A C 1
ATOM 784 O O . ASN A 1 106 ? 21.504 16.421 -9.778 1.00 83.06 106 ASN A O 1
ATOM 788 N N . PRO A 1 107 ? 22.447 14.374 -9.953 1.00 87.88 107 PRO A N 1
ATOM 789 C CA . PRO A 1 107 ? 21.826 14.076 -11.234 1.00 87.88 107 PRO A CA 1
ATOM 790 C C . PRO A 1 107 ? 20.307 14.184 -11.108 1.00 87.88 107 PRO A C 1
ATOM 792 O O . PRO A 1 107 ? 19.679 13.613 -10.207 1.00 87.88 107 PRO A O 1
ATOM 795 N N . LYS A 1 108 ? 19.701 14.954 -12.016 1.00 93.56 108 LYS A N 1
ATOM 796 C CA . LYS A 1 108 ? 18.249 15.085 -12.071 1.00 93.56 108 LYS A CA 1
ATOM 797 C C . LYS A 1 108 ? 17.662 13.724 -12.459 1.00 93.56 108 LYS A C 1
ATOM 799 O O . LYS A 1 108 ? 18.079 13.173 -13.475 1.00 93.56 108 LYS A O 1
ATOM 804 N N . PRO A 1 109 ? 16.689 13.191 -11.702 1.00 95.12 109 PRO A N 1
ATOM 805 C CA . PRO A 1 109 ? 16.077 11.923 -12.052 1.00 95.12 109 PRO A CA 1
ATOM 806 C C . PRO A 1 109 ? 15.359 12.013 -13.402 1.00 95.12 109 PRO A C 1
ATOM 808 O O . PRO A 1 109 ? 14.610 12.965 -13.649 1.00 95.12 109 PRO A O 1
ATOM 811 N N . GLU A 1 110 ? 15.531 10.995 -14.238 1.00 96.56 110 GLU A N 1
ATOM 812 C CA . GLU A 1 110 ? 14.648 10.751 -15.374 1.00 96.56 110 GLU A CA 1
ATOM 813 C C . GLU A 1 110 ? 13.368 10.085 -14.855 1.00 96.56 110 GLU A C 1
ATOM 815 O O . GLU A 1 110 ? 13.418 9.120 -14.088 1.00 96.56 110 GLU A O 1
ATOM 820 N N . ILE A 1 111 ? 12.211 10.628 -15.239 1.00 96.12 111 ILE A N 1
ATOM 821 C CA . ILE A 1 111 ? 10.901 10.135 -14.807 1.00 96.12 111 ILE A CA 1
ATOM 822 C C . ILE A 1 111 ? 10.107 9.726 -16.041 1.00 96.12 111 ILE A C 1
ATOM 824 O O . ILE A 1 111 ? 9.788 10.561 -16.889 1.00 96.12 111 ILE A O 1
ATOM 828 N N . LEU A 1 112 ? 9.740 8.450 -16.099 1.00 95.88 112 LEU A N 1
ATOM 829 C CA . LEU A 1 112 ? 8.817 7.899 -17.086 1.00 95.88 112 LEU A CA 1
ATOM 830 C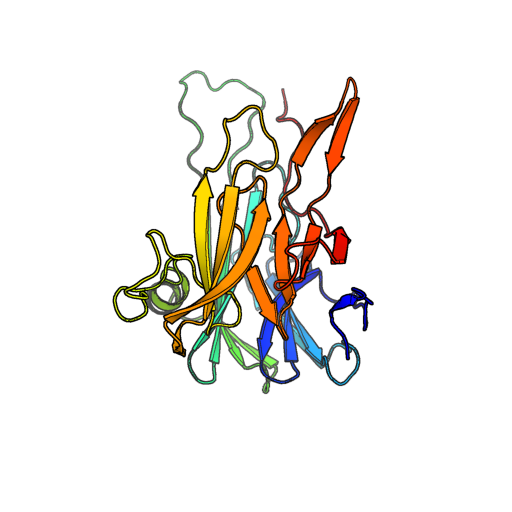 C . LEU A 1 112 ? 7.531 7.514 -16.368 1.00 95.88 112 LEU A C 1
ATOM 832 O O . LEU A 1 112 ? 7.574 6.957 -15.279 1.00 95.88 112 LEU A O 1
ATOM 836 N N . SER A 1 113 ? 6.377 7.792 -16.956 1.00 96.00 113 SER A N 1
ATOM 837 C CA . SER A 1 113 ? 5.101 7.389 -16.363 1.00 96.00 113 SER A CA 1
ATOM 838 C C . SER A 1 113 ? 4.027 7.210 -17.411 1.00 96.00 113 SER A C 1
ATOM 840 O O . SER A 1 113 ? 4.102 7.760 -18.512 1.00 96.00 113 SER A O 1
ATOM 842 N N . GLY A 1 114 ? 3.002 6.457 -17.041 1.00 96.00 114 GLY A N 1
ATOM 843 C CA . GLY A 1 114 ? 1.846 6.219 -17.881 1.00 96.00 114 GLY A CA 1
ATOM 844 C C . GLY A 1 114 ? 0.637 5.822 -17.058 1.00 96.00 114 GLY A C 1
ATOM 845 O O . GLY A 1 114 ? 0.721 5.525 -15.866 1.00 96.00 114 GLY A O 1
ATOM 846 N N . VAL A 1 115 ? -0.512 5.835 -17.722 1.00 96.25 115 VAL A N 1
ATOM 847 C CA . VAL A 1 115 ? -1.777 5.454 -17.112 1.00 96.25 115 VAL A CA 1
ATOM 848 C C . VAL A 1 115 ? -2.476 4.452 -18.009 1.00 96.25 115 VAL A C 1
ATOM 850 O O . VAL A 1 115 ? -2.539 4.615 -19.230 1.00 96.25 115 VAL A O 1
ATOM 853 N N . VAL A 1 116 ? -3.008 3.404 -17.396 1.00 96.94 116 VAL A N 1
ATOM 854 C CA . VAL A 1 116 ? -3.814 2.402 -18.076 1.00 96.94 116 VAL A CA 1
ATOM 855 C C . VAL A 1 116 ? -5.164 2.258 -17.406 1.00 96.94 116 VAL A C 1
ATOM 857 O O . VAL A 1 116 ? -5.290 2.260 -16.185 1.00 96.94 116 VAL A O 1
ATOM 860 N N . ARG A 1 117 ? -6.187 2.108 -18.235 1.00 96.50 117 ARG A N 1
ATOM 861 C CA . ARG A 1 117 ? -7.504 1.656 -17.813 1.00 96.50 117 ARG A CA 1
ATOM 862 C C . ARG A 1 117 ? -7.533 0.138 -17.896 1.00 96.50 117 ARG A C 1
ATOM 864 O O . ARG A 1 117 ? -7.226 -0.409 -18.953 1.00 96.50 117 ARG A O 1
ATOM 871 N N . VAL A 1 118 ? -7.923 -0.514 -16.810 1.00 97.12 118 VAL A N 1
ATOM 872 C CA . VAL A 1 118 ? -8.039 -1.966 -16.684 1.00 97.12 118 VAL A CA 1
ATOM 873 C C . VAL A 1 118 ? -9.507 -2.338 -16.511 1.00 97.12 118 VAL A C 1
ATOM 875 O O . VAL A 1 118 ? -10.196 -1.820 -15.632 1.00 97.12 118 VAL A O 1
ATOM 878 N N . ASP A 1 119 ? -9.969 -3.258 -17.351 1.00 95.12 119 ASP A N 1
ATOM 879 C CA . ASP A 1 119 ? -11.238 -3.959 -17.186 1.00 95.12 119 ASP A CA 1
ATOM 880 C C . ASP A 1 119 ? -10.935 -5.343 -16.600 1.00 95.12 119 ASP A C 1
ATOM 882 O O . ASP A 1 119 ? -10.372 -6.210 -17.278 1.00 95.12 119 ASP A O 1
ATOM 886 N N . LEU A 1 120 ? -11.269 -5.536 -15.321 1.00 93.94 120 LEU A N 1
ATOM 887 C CA . LEU A 1 120 ? -10.998 -6.785 -14.606 1.00 93.94 120 LEU A CA 1
ATOM 888 C C . LEU A 1 120 ? -11.833 -7.956 -15.136 1.00 93.94 120 LEU A C 1
ATOM 890 O O . LEU A 1 120 ? -11.358 -9.094 -15.153 1.00 93.94 120 LEU A O 1
ATOM 894 N N . VAL A 1 121 ? -13.056 -7.683 -15.596 1.00 91.00 121 VAL A N 1
ATOM 895 C CA . VAL A 1 121 ? -13.982 -8.710 -16.082 1.00 91.00 121 VAL A CA 1
ATOM 896 C C . VAL A 1 121 ? -13.520 -9.210 -17.444 1.00 91.00 121 VAL A C 1
ATOM 898 O O . VAL A 1 121 ? -13.370 -10.422 -17.632 1.00 91.00 121 VAL A O 1
ATOM 901 N N . ALA A 1 122 ? -13.234 -8.289 -18.367 1.00 93.12 122 ALA A N 1
ATOM 902 C CA . ALA A 1 122 ? -12.724 -8.612 -19.696 1.00 93.12 122 ALA A CA 1
ATOM 903 C C . ALA A 1 122 ? -11.264 -9.096 -19.667 1.00 93.12 122 ALA A C 1
ATOM 905 O O . ALA A 1 122 ? -10.844 -9.835 -20.556 1.00 93.12 122 ALA A O 1
ATOM 906 N N . GLY A 1 123 ? -10.489 -8.711 -18.646 1.00 94.56 123 GLY A N 1
ATOM 907 C CA . GLY A 1 123 ? -9.062 -9.018 -18.564 1.00 94.56 123 GLY A CA 1
ATOM 908 C C . GLY A 1 123 ? -8.227 -8.235 -19.566 1.00 94.56 123 GLY A C 1
ATOM 909 O O . GLY A 1 123 ? -7.254 -8.760 -20.100 1.00 94.56 123 GLY A O 1
ATOM 910 N N . THR A 1 124 ? -8.633 -7.006 -19.863 1.00 96.38 124 THR A N 1
ATOM 911 C CA . THR A 1 124 ? -7.981 -6.163 -20.868 1.00 96.38 124 THR A CA 1
ATOM 912 C C . THR A 1 124 ? -7.496 -4.867 -20.246 1.00 96.38 124 THR A C 1
ATOM 914 O O . THR A 1 124 ? -8.127 -4.344 -19.327 1.00 96.38 124 THR A O 1
ATOM 917 N N . ALA A 1 125 ? -6.410 -4.317 -20.784 1.00 97.44 125 ALA A N 1
ATOM 918 C CA . ALA A 1 125 ? -5.931 -2.987 -20.441 1.00 97.44 125 ALA A CA 1
ATOM 919 C C . ALA A 1 125 ? -5.790 -2.120 -21.695 1.00 97.44 125 ALA A C 1
ATOM 921 O O . ALA A 1 125 ? -5.420 -2.602 -22.764 1.00 97.44 125 ALA A O 1
ATOM 922 N N . SER A 1 126 ? -6.066 -0.827 -21.553 1.00 96.94 126 SER A N 1
ATOM 923 C CA . SER A 1 126 ? -5.866 0.176 -22.599 1.00 96.94 126 SER A CA 1
ATOM 924 C C . SER A 1 126 ? -5.120 1.374 -22.027 1.00 96.94 126 SER A C 1
ATOM 926 O O . SER A 1 126 ? -5.545 1.920 -21.006 1.00 96.94 126 SER A O 1
ATOM 928 N N . VAL A 1 127 ? -4.045 1.801 -22.690 1.00 96.00 127 VAL A N 1
ATOM 929 C CA . VAL A 1 127 ? -3.346 3.049 -22.352 1.00 96.00 127 VAL A CA 1
ATOM 930 C C . VAL A 1 127 ? -4.299 4.221 -22.563 1.00 96.00 127 VAL A C 1
ATOM 932 O O . VAL A 1 127 ? -5.014 4.269 -23.566 1.00 96.00 127 VAL A O 1
ATOM 935 N N . ILE A 1 128 ? -4.325 5.143 -21.606 1.00 94.88 128 ILE A N 1
ATOM 936 C CA . ILE A 1 128 ? -5.104 6.378 -21.689 1.00 94.88 128 ILE A CA 1
ATOM 937 C C . ILE A 1 128 ? -4.181 7.587 -21.568 1.00 94.88 128 ILE A C 1
ATOM 939 O O . ILE A 1 128 ? -3.015 7.461 -21.192 1.00 94.88 128 ILE A O 1
ATOM 943 N N . ASP A 1 129 ? -4.715 8.759 -21.898 1.00 91.19 129 ASP A N 1
ATOM 944 C CA . ASP A 1 129 ? -4.001 10.018 -21.740 1.00 91.19 129 ASP A CA 1
ATOM 945 C C . ASP A 1 129 ? -3.545 10.224 -20.282 1.00 91.19 129 ASP A C 1
ATOM 947 O O . ASP A 1 129 ? -4.311 10.023 -19.329 1.00 91.19 129 ASP A O 1
ATOM 951 N N . LYS A 1 130 ? -2.268 10.590 -20.115 1.00 85.44 130 LYS A N 1
ATOM 952 C CA . LYS A 1 130 ? -1.635 10.714 -18.801 1.00 85.44 130 LYS A CA 1
ATOM 953 C C . LYS A 1 130 ? -2.253 11.841 -17.989 1.00 85.44 130 LYS A C 1
ATOM 955 O O . LYS A 1 130 ? -2.402 11.666 -16.780 1.00 85.44 130 LYS A O 1
ATOM 960 N N . ASP A 1 131 ? -2.611 12.958 -18.611 1.00 84.62 131 ASP A N 1
ATOM 961 C CA . ASP A 1 131 ? -3.175 14.095 -17.893 1.00 84.62 131 ASP A CA 1
ATOM 962 C C . ASP A 1 131 ? -4.567 13.720 -17.392 1.00 84.62 131 ASP A C 1
ATOM 964 O O . ASP A 1 131 ? -4.829 13.812 -16.193 1.00 84.62 131 ASP A O 1
ATOM 968 N N . ALA A 1 132 ? -5.402 13.137 -18.258 1.00 77.38 132 ALA A N 1
ATOM 969 C CA . ALA A 1 132 ? -6.722 12.636 -17.874 1.00 77.38 132 ALA A CA 1
ATOM 970 C C . ALA A 1 132 ? -6.664 11.628 -16.710 1.00 77.38 132 ALA A C 1
ATOM 972 O O . ALA A 1 132 ? -7.503 11.665 -15.812 1.00 77.38 132 ALA A O 1
ATOM 973 N N . GLY A 1 133 ? -5.667 10.740 -16.706 1.00 71.25 133 GLY A N 1
ATOM 974 C CA . GLY A 1 133 ? -5.495 9.721 -15.674 1.00 71.25 133 GLY A CA 1
ATOM 975 C C . GLY A 1 133 ? -4.834 10.207 -14.378 1.00 71.25 133 GLY A C 1
ATOM 976 O O . GLY A 1 133 ? -5.177 9.743 -13.291 1.00 71.25 133 GLY A O 1
ATOM 977 N N . SER A 1 134 ? -3.887 11.145 -14.462 1.00 69.88 134 SER A N 1
ATOM 978 C CA . SER A 1 134 ? -3.096 11.592 -13.307 1.00 69.88 134 SER A CA 1
ATOM 979 C C . SER A 1 134 ? -3.925 12.416 -12.326 1.00 69.88 134 SER A C 1
ATOM 981 O O . SER A 1 134 ? -3.765 12.239 -11.119 1.00 69.88 134 SER A O 1
ATOM 983 N N . TYR A 1 135 ? -4.872 13.231 -12.808 1.00 63.09 135 TYR A N 1
ATOM 984 C CA . TYR A 1 135 ? -5.799 13.971 -11.937 1.00 63.09 135 TYR A CA 1
ATOM 985 C C . TYR A 1 135 ? -6.638 13.065 -11.035 1.00 63.09 135 TYR A C 1
ATOM 987 O O . TYR A 1 135 ? -7.040 13.479 -9.946 1.00 63.09 135 TYR A O 1
ATOM 995 N N . LEU A 1 136 ? -6.879 11.832 -11.475 1.00 65.12 136 LEU A N 1
ATOM 996 C CA . LEU A 1 136 ? -7.742 10.894 -10.779 1.00 65.12 136 LEU A CA 1
ATOM 997 C C . LEU A 1 136 ? -7.047 10.199 -9.599 1.00 65.12 136 LEU A C 1
ATOM 999 O O . LEU A 1 136 ? -7.714 9.811 -8.648 1.00 65.12 136 LEU A O 1
ATOM 1003 N N . ILE A 1 137 ? -5.716 10.060 -9.641 1.00 63.38 137 ILE A N 1
ATOM 1004 C CA . ILE A 1 137 ? -4.938 9.325 -8.624 1.00 63.38 137 ILE A CA 1
ATOM 1005 C C . ILE A 1 137 ? -4.066 10.261 -7.779 1.00 63.38 137 ILE A C 1
ATOM 1007 O O . ILE A 1 137 ? -3.858 10.003 -6.594 1.00 63.38 137 ILE A O 1
ATOM 1011 N N . ALA A 1 138 ? -3.581 11.371 -8.345 1.00 56.69 138 ALA A N 1
ATOM 1012 C CA . ALA A 1 138 ? -2.720 12.325 -7.639 1.00 56.69 138 ALA A CA 1
ATOM 1013 C C . ALA A 1 138 ? -3.417 13.021 -6.453 1.00 56.69 138 ALA A C 1
ATOM 1015 O O . ALA A 1 138 ? -2.743 13.571 -5.587 1.00 56.69 138 ALA A O 1
ATOM 1016 N N . ASN A 1 139 ? -4.751 12.954 -6.392 1.00 51.62 139 ASN A N 1
ATOM 1017 C CA . ASN A 1 139 ? -5.588 13.623 -5.397 1.00 51.62 139 ASN A CA 1
ATOM 1018 C C . ASN A 1 139 ? -6.283 12.660 -4.430 1.00 51.62 139 ASN A C 1
ATOM 1020 O O . ASN A 1 139 ? -7.357 12.978 -3.928 1.00 51.62 139 ASN A O 1
ATOM 1024 N N . LEU A 1 140 ? -5.690 11.506 -4.129 1.00 59.22 140 LEU A N 1
ATOM 1025 C CA . LEU A 1 140 ? -6.027 10.786 -2.900 1.00 59.22 140 LEU A CA 1
ATOM 1026 C C . LEU A 1 140 ? -5.010 11.200 -1.829 1.00 59.22 140 LEU A C 1
ATOM 1028 O O . LEU A 1 140 ? -4.067 10.446 -1.571 1.00 59.22 140 LEU A O 1
ATOM 1032 N N . PRO A 1 141 ? -5.109 12.421 -1.252 1.00 58.12 141 PRO A N 1
ATOM 1033 C CA . PRO A 1 141 ? -4.275 12.759 -0.121 1.00 58.12 141 PRO A CA 1
ATOM 1034 C C . PRO A 1 141 ? -4.539 11.729 0.979 1.00 58.12 141 PRO A C 1
ATOM 1036 O O . PRO A 1 141 ? -5.661 11.224 1.102 1.00 58.12 141 PRO A O 1
ATOM 1039 N N . PRO A 1 142 ? -3.530 11.422 1.813 1.00 70.69 142 PRO A N 1
ATOM 1040 C CA . PRO A 1 142 ? -3.825 10.730 3.052 1.00 70.69 142 PRO A CA 1
ATOM 1041 C C . PRO A 1 142 ? -4.846 11.536 3.859 1.00 70.69 142 PRO A C 1
ATOM 1043 O O . PRO A 1 142 ? -5.554 10.937 4.644 1.00 70.69 142 PRO A O 1
ATOM 1046 N N . ASP A 1 143 ? -4.970 12.850 3.645 1.00 82.88 143 ASP A N 1
ATOM 1047 C CA . ASP A 1 143 ? -5.914 13.719 4.337 1.00 82.88 143 ASP A CA 1
ATOM 1048 C C . ASP A 1 143 ? -7.366 13.564 3.847 1.00 82.88 143 ASP A C 1
ATOM 1050 O O . ASP A 1 143 ? -7.648 13.347 2.669 1.00 82.88 143 ASP A O 1
ATOM 1054 N N . LEU A 1 144 ? -8.326 13.753 4.750 1.00 86.25 144 LEU A N 1
ATOM 1055 C CA . LEU A 1 144 ? -9.724 13.941 4.367 1.00 86.25 144 LEU A CA 1
ATOM 1056 C C . LEU A 1 144 ? -9.909 15.279 3.633 1.00 86.25 144 LEU A C 1
ATOM 1058 O O . LEU A 1 144 ? -9.440 16.332 4.093 1.00 86.25 144 LEU A O 1
ATOM 1062 N N . GLY A 1 145 ? -10.636 15.236 2.511 1.00 85.75 145 GLY A N 1
ATOM 1063 C CA . GLY A 1 145 ? -11.056 16.429 1.779 1.00 85.75 145 GLY A CA 1
ATOM 1064 C C . GLY A 1 145 ? -11.965 17.309 2.639 1.00 85.75 145 GLY A C 1
ATOM 1065 O O . GLY A 1 145 ? -12.585 16.826 3.584 1.00 85.75 145 GLY A O 1
ATOM 1066 N N . GLU A 1 146 ? -12.055 18.605 2.333 1.00 87.62 146 GLU A N 1
ATOM 1067 C CA . GLU A 1 146 ? -12.783 19.572 3.175 1.00 87.62 146 GLU A CA 1
ATOM 1068 C C . GLU A 1 146 ? -14.227 19.151 3.483 1.00 87.62 146 GLU A C 1
ATOM 1070 O O . GLU A 1 146 ? -14.667 19.289 4.621 1.00 87.62 146 GLU A O 1
ATOM 1075 N N . GLY A 1 147 ? -14.932 18.575 2.503 1.00 89.88 147 GLY A N 1
ATOM 1076 C CA . GLY A 1 147 ? -16.313 18.104 2.659 1.00 89.88 147 GLY A CA 1
ATOM 1077 C C . GLY A 1 147 ? -16.480 16.820 3.479 1.00 89.88 147 GLY A C 1
ATOM 1078 O O . GLY A 1 147 ? -17.602 16.462 3.817 1.00 89.88 147 GLY A O 1
ATOM 1079 N N . GLU A 1 148 ? -15.390 16.128 3.803 1.00 91.06 148 GLU A N 1
ATOM 1080 C CA . GLU A 1 148 ? -15.403 14.860 4.547 1.00 91.06 148 GLU A CA 1
ATOM 1081 C C . GLU A 1 148 ? -14.775 14.990 5.935 1.00 91.06 148 GLU A C 1
ATOM 1083 O O . GLU A 1 148 ? -14.782 14.036 6.713 1.00 91.06 148 GLU A O 1
ATOM 1088 N N . ARG A 1 149 ? -14.220 16.164 6.258 1.00 94.50 149 ARG A N 1
ATOM 1089 C CA . ARG A 1 149 ? -13.621 16.427 7.563 1.00 94.50 149 ARG A CA 1
ATOM 1090 C C . ARG A 1 149 ? -14.680 16.380 8.654 1.00 94.50 149 ARG A C 1
ATOM 1092 O O . ARG A 1 149 ? -15.719 17.031 8.591 1.00 94.50 149 ARG A O 1
ATOM 1099 N N . MET A 1 150 ? -14.350 15.652 9.705 1.00 96.38 150 MET A N 1
ATOM 1100 C CA . MET A 1 150 ? -15.147 15.551 10.918 1.00 96.38 150 MET A CA 1
ATOM 1101 C C . MET A 1 150 ? -14.989 16.828 11.741 1.00 96.38 150 MET A C 1
ATOM 1103 O O . MET A 1 150 ? -13.867 17.279 11.978 1.00 96.38 150 MET A O 1
ATOM 1107 N N . ALA A 1 151 ? -16.095 17.411 12.198 1.00 95.69 151 ALA A N 1
ATOM 1108 C CA . ALA A 1 151 ? -16.066 18.686 12.913 1.00 95.69 151 ALA A CA 1
ATOM 1109 C C . ALA A 1 151 ? -15.407 18.569 14.297 1.00 95.69 151 ALA A C 1
ATOM 1111 O O . ALA A 1 151 ? -14.789 19.523 14.769 1.00 95.69 151 ALA A O 1
ATOM 1112 N N . LYS A 1 152 ? -15.532 17.407 14.952 1.00 96.62 152 LYS A N 1
ATOM 1113 C CA . LYS A 1 152 ? -15.013 17.192 16.313 1.00 96.62 152 LYS A CA 1
ATOM 1114 C C . LYS A 1 152 ? -13.586 16.662 16.351 1.00 96.62 152 LYS A C 1
ATOM 1116 O O . LYS A 1 152 ? -12.933 16.760 17.389 1.00 96.62 152 LYS A O 1
ATOM 1121 N N . ALA A 1 153 ? -13.111 16.070 15.260 1.00 96.75 153 ALA A N 1
ATOM 1122 C CA . ALA A 1 153 ? -11.797 15.452 15.236 1.00 96.75 153 ALA A CA 1
ATOM 1123 C C . ALA A 1 153 ? -10.689 16.509 15.036 1.00 96.75 153 ALA A C 1
ATOM 1125 O O . ALA A 1 153 ? -10.819 17.381 14.168 1.00 96.75 153 ALA A O 1
ATOM 1126 N N . PRO A 1 154 ? -9.575 16.432 15.789 1.00 96.69 154 PRO A N 1
ATOM 1127 C CA . PRO A 1 154 ? -8.415 17.297 15.575 1.00 96.69 154 PRO A CA 1
ATOM 1128 C C . PRO A 1 154 ? -7.864 17.216 14.144 1.00 96.69 154 PRO A C 1
ATOM 1130 O O . PRO A 1 154 ? -8.062 16.226 13.446 1.00 96.69 154 PRO A O 1
ATOM 1133 N N . GLN A 1 155 ? -7.135 18.245 13.714 1.00 94.44 155 GLN A N 1
ATOM 1134 C CA . GLN A 1 155 ? -6.410 18.241 12.437 1.00 94.44 155 GLN A CA 1
ATOM 1135 C C . GLN A 1 155 ? -4.923 17.900 12.650 1.00 94.44 155 GLN A C 1
ATOM 1137 O O . GLN A 1 155 ? -4.366 18.266 13.690 1.00 94.44 155 GLN A O 1
ATOM 1142 N N . PRO A 1 156 ? -4.243 17.274 11.669 1.00 95.19 156 PRO A N 1
ATOM 1143 C CA . PRO A 1 156 ? -4.787 16.743 10.410 1.00 95.19 156 PRO A CA 1
ATOM 1144 C C . PRO A 1 156 ? -5.597 15.450 10.613 1.00 95.19 156 PRO A C 1
ATOM 1146 O O . PRO A 1 156 ? -5.372 14.718 11.580 1.00 95.19 156 PRO A O 1
ATOM 1149 N N . GLN A 1 157 ? -6.526 15.177 9.692 1.00 95.62 157 GLN A N 1
ATOM 1150 C CA . GLN A 1 157 ? -7.336 13.954 9.665 1.00 95.62 157 GLN A CA 1
ATOM 1151 C C . GLN A 1 157 ? -6.984 13.122 8.441 1.00 95.62 157 GLN A C 1
ATOM 1153 O O . GLN A 1 157 ? -7.088 13.626 7.325 1.00 95.62 157 GLN A O 1
ATOM 1158 N N . PHE A 1 158 ? -6.636 11.856 8.648 1.00 95.06 158 PHE A N 1
ATOM 1159 C CA . PHE A 1 158 ? -6.176 10.954 7.603 1.00 95.06 158 PHE A CA 1
ATOM 1160 C C . PHE A 1 158 ? -7.218 9.886 7.268 1.00 95.06 158 PHE A C 1
ATOM 1162 O O . PHE A 1 158 ? -7.763 9.264 8.173 1.00 95.06 158 PHE A O 1
ATOM 1169 N N . ARG A 1 159 ? -7.494 9.637 5.992 1.00 94.62 159 ARG A N 1
ATOM 1170 C CA . ARG A 1 159 ? -8.463 8.652 5.511 1.00 94.62 159 ARG A CA 1
ATOM 1171 C C . ARG A 1 159 ? -7.945 7.215 5.633 1.00 94.62 159 ARG A C 1
ATOM 1173 O O . ARG A 1 159 ? -6.799 6.922 5.306 1.00 94.62 159 ARG A O 1
ATOM 1180 N N . SER A 1 160 ? -8.843 6.311 6.021 1.00 95.00 160 SER A N 1
ATOM 1181 C CA . SER A 1 160 ? -8.662 4.856 5.937 1.00 95.00 160 SER A CA 1
ATOM 1182 C C . SER A 1 160 ? -8.729 4.327 4.498 1.00 95.00 160 SER A C 1
ATOM 1184 O O . SER A 1 160 ? -9.544 4.783 3.698 1.00 95.00 160 SER A O 1
ATOM 1186 N N . ALA A 1 161 ? -7.963 3.284 4.181 1.00 89.94 161 ALA A N 1
ATOM 1187 C CA . ALA A 1 161 ? -7.927 2.654 2.860 1.00 89.94 161 ALA A CA 1
ATOM 1188 C C . ALA A 1 161 ? -9.276 2.050 2.422 1.00 89.94 161 ALA A C 1
ATOM 1190 O O . ALA A 1 161 ? -9.587 2.049 1.237 1.00 89.94 161 ALA A O 1
ATOM 1191 N N . ASN A 1 162 ? -10.101 1.566 3.357 1.00 88.25 162 ASN A N 1
ATOM 1192 C CA . ASN A 1 162 ? -11.421 0.993 3.061 1.00 88.25 162 ASN A CA 1
ATOM 1193 C C . ASN A 1 162 ? -12.587 1.988 3.194 1.00 88.25 162 ASN A C 1
ATOM 1195 O O . ASN A 1 162 ? -13.744 1.570 3.198 1.00 88.25 162 ASN A O 1
ATOM 1199 N N . SER A 1 163 ? -12.289 3.291 3.272 1.00 82.00 163 SER A N 1
ATOM 1200 C CA . SER A 1 163 ? -13.266 4.370 3.469 1.00 82.00 163 SER A CA 1
ATOM 1201 C C . SER A 1 163 ? -14.102 4.231 4.759 1.00 82.00 163 SER A C 1
ATOM 1203 O O . SER A 1 163 ? -14.003 3.256 5.499 1.00 82.00 163 SER A O 1
ATOM 1205 N N . GLY A 1 164 ? -14.861 5.269 5.119 1.00 93.88 164 GLY A N 1
ATOM 1206 C CA . GLY A 1 164 ? -15.731 5.277 6.310 1.00 93.88 164 GLY A CA 1
ATOM 1207 C C . GLY A 1 164 ? -15.038 5.555 7.651 1.00 93.88 164 GLY A C 1
ATOM 1208 O O . GLY A 1 164 ? -15.708 5.923 8.615 1.00 93.88 164 GLY A O 1
ATOM 1209 N N . TYR A 1 165 ? -13.708 5.468 7.700 1.00 96.81 165 TYR A N 1
ATOM 1210 C CA . TYR A 1 165 ? -12.919 5.769 8.892 1.00 96.81 165 TYR A CA 1
ATOM 1211 C C . TYR A 1 165 ? -11.829 6.789 8.616 1.00 96.81 165 TYR A C 1
ATOM 1213 O O . TYR A 1 165 ? -11.323 6.912 7.495 1.00 96.81 165 TYR A O 1
ATOM 1221 N N . ALA A 1 166 ? -11.434 7.480 9.675 1.00 97.12 166 ALA A N 1
ATOM 1222 C CA . ALA A 1 166 ? -10.318 8.400 9.653 1.00 97.12 166 ALA A CA 1
ATOM 1223 C C . ALA A 1 166 ? -9.463 8.284 10.913 1.00 97.12 166 ALA A C 1
ATOM 1225 O O . ALA A 1 166 ? -9.881 7.725 11.921 1.00 97.12 166 ALA A O 1
ATOM 1226 N N . MET A 1 167 ? -8.245 8.801 10.845 1.00 97.69 167 MET A N 1
ATOM 1227 C CA . MET A 1 167 ? -7.266 8.763 11.917 1.00 97.69 167 MET A CA 1
ATOM 1228 C C . MET A 1 167 ? -6.749 10.168 12.192 1.00 97.69 167 MET A C 1
ATOM 1230 O O . MET A 1 167 ? -6.474 10.938 11.277 1.00 97.69 167 MET A O 1
ATOM 1234 N N . THR A 1 168 ? -6.602 10.501 13.467 1.00 97.81 168 THR A N 1
ATOM 1235 C CA . THR A 1 168 ? -5.869 11.688 13.920 1.00 97.81 168 THR A CA 1
ATOM 1236 C C . THR A 1 168 ? -4.689 11.234 14.761 1.00 97.81 168 THR A C 1
ATOM 1238 O O . THR A 1 168 ? -4.863 10.339 15.589 1.00 97.81 168 THR A O 1
ATOM 1241 N N . SER A 1 169 ? -3.526 11.868 14.615 1.00 97.81 169 SER A N 1
ATOM 1242 C CA . SER A 1 169 ? -2.325 11.514 15.380 1.00 97.81 169 SER A CA 1
ATOM 1243 C C . SER A 1 169 ? -1.841 12.673 16.247 1.00 97.81 169 SER A C 1
ATOM 1245 O O . SER A 1 169 ? -1.484 13.734 15.730 1.00 97.81 169 SER A O 1
ATOM 1247 N N . THR A 1 170 ? -1.710 12.420 17.549 1.00 97.94 170 THR A N 1
ATOM 1248 C CA . THR A 1 170 ? -1.168 13.364 18.538 1.00 97.94 170 THR A CA 1
ATOM 1249 C C . THR A 1 170 ? 0.143 12.835 19.099 1.00 97.94 170 THR A C 1
ATOM 1251 O O . THR A 1 170 ? 0.237 11.667 19.467 1.00 97.94 170 THR A O 1
ATOM 1254 N N . GLN A 1 171 ? 1.167 13.683 19.195 1.00 97.81 171 GLN A N 1
ATOM 1255 C CA . GLN A 1 171 ? 2.395 13.320 19.899 1.00 97.81 171 GLN A CA 1
ATOM 1256 C C . GLN A 1 171 ? 2.160 13.399 21.416 1.00 97.81 171 GLN A C 1
ATOM 1258 O O . GLN A 1 171 ? 1.844 14.466 21.933 1.00 97.81 171 GLN A O 1
ATOM 1263 N N . ILE A 1 172 ? 2.302 12.273 22.115 1.00 98.19 172 ILE A N 1
ATOM 1264 C CA . ILE A 1 172 ? 2.038 12.129 23.558 1.00 98.19 172 ILE A CA 1
ATOM 1265 C C . ILE A 1 172 ? 3.312 11.966 24.399 1.00 98.19 172 ILE A C 1
ATOM 1267 O O . ILE A 1 172 ? 3.240 11.974 25.625 1.00 98.19 172 ILE A O 1
ATOM 1271 N N . ALA A 1 173 ? 4.472 11.812 23.757 1.00 97.62 173 ALA A N 1
ATOM 1272 C CA . ALA A 1 173 ? 5.765 11.702 24.423 1.00 97.62 173 ALA A CA 1
ATOM 1273 C C . ALA A 1 173 ? 6.883 12.375 23.608 1.00 97.62 173 ALA A C 1
ATOM 1275 O O . ALA A 1 173 ? 6.702 12.762 22.449 1.00 97.62 173 ALA A O 1
ATOM 1276 N N . ASP A 1 174 ? 8.052 12.527 24.225 1.00 96.50 174 ASP A N 1
ATOM 1277 C CA . ASP A 1 174 ? 9.228 13.097 23.574 1.00 96.50 174 ASP A CA 1
ATOM 1278 C C . ASP A 1 174 ? 9.844 12.149 22.525 1.00 96.50 174 ASP A C 1
ATOM 1280 O O . ASP A 1 174 ? 9.393 11.026 22.297 1.00 96.50 174 ASP A O 1
ATOM 1284 N N . ASN A 1 175 ? 10.912 12.602 21.868 1.00 93.69 175 ASN A N 1
ATOM 1285 C CA . ASN A 1 175 ? 11.604 11.810 20.850 1.00 93.69 175 ASN A CA 1
ATOM 1286 C C . ASN A 1 175 ? 12.452 10.657 21.413 1.00 93.69 175 ASN A C 1
ATOM 1288 O O . ASN A 1 175 ? 13.019 9.910 20.620 1.00 93.69 175 ASN A O 1
ATOM 1292 N N . ARG A 1 176 ? 12.558 10.511 22.740 1.00 92.69 176 ARG A N 1
ATOM 1293 C CA . ARG A 1 176 ? 13.270 9.396 23.386 1.00 92.69 176 ARG A CA 1
ATOM 1294 C C . ARG A 1 176 ? 12.355 8.192 23.579 1.00 92.69 176 ARG A C 1
ATOM 1296 O O . ARG A 1 176 ? 12.831 7.066 23.669 1.00 92.69 176 ARG A O 1
ATOM 1303 N N . THR A 1 177 ? 11.047 8.427 23.621 1.00 95.56 177 THR A N 1
ATOM 1304 C CA . THR A 1 177 ? 10.038 7.374 23.707 1.00 95.56 177 THR A CA 1
ATOM 1305 C C . THR A 1 177 ? 9.744 6.818 22.317 1.00 95.56 177 THR A C 1
ATOM 1307 O O . THR A 1 177 ? 9.454 7.573 21.392 1.00 95.56 177 THR A O 1
ATOM 1310 N N . TRP A 1 178 ? 9.790 5.491 22.160 1.00 94.38 178 TRP A N 1
ATOM 1311 C CA . TRP A 1 178 ? 9.503 4.849 20.872 1.00 94.38 178 TRP A CA 1
ATOM 1312 C C . TRP A 1 178 ? 8.055 5.094 20.431 1.00 94.38 178 TRP A C 1
ATOM 1314 O O . TRP A 1 178 ? 7.811 5.705 19.396 1.00 94.38 178 TRP A O 1
ATOM 1324 N N . GLN A 1 179 ? 7.088 4.681 21.253 1.00 95.75 179 GLN A N 1
ATOM 1325 C CA . GLN A 1 179 ? 5.655 4.863 21.003 1.00 95.75 179 GLN A CA 1
ATOM 1326 C C . GLN A 1 179 ? 5.191 6.265 21.415 1.00 95.75 179 GLN A C 1
ATOM 1328 O O . GLN A 1 179 ? 4.466 6.446 22.394 1.00 95.75 179 GLN A O 1
ATOM 1333 N N . LYS A 1 180 ? 5.678 7.276 20.698 1.00 97.56 180 LYS A N 1
ATOM 1334 C CA . LYS A 1 180 ? 5.429 8.688 21.014 1.00 97.56 180 LYS A CA 1
ATOM 1335 C C . LYS A 1 180 ? 4.179 9.275 20.373 1.00 97.56 180 LYS A C 1
ATOM 1337 O O . LYS A 1 180 ? 3.830 10.406 20.707 1.00 97.56 180 LYS A O 1
ATOM 1342 N N . TYR A 1 181 ? 3.510 8.554 19.478 1.00 98.25 181 TYR A N 1
ATOM 1343 C CA . TYR A 1 181 ? 2.263 8.995 18.864 1.00 98.25 181 TYR A CA 1
ATOM 1344 C C . TYR A 1 181 ? 1.087 8.177 19.382 1.00 98.25 181 TYR A C 1
ATOM 1346 O O . TYR A 1 181 ? 1.173 6.963 19.541 1.00 98.25 181 TYR A O 1
ATOM 1354 N N . GLN A 1 182 ? -0.028 8.857 19.620 1.00 98.44 182 GLN A N 1
ATOM 1355 C CA . GLN A 1 182 ? -1.324 8.241 19.837 1.00 98.44 182 GLN A CA 1
ATOM 1356 C C . GLN A 1 182 ? -2.177 8.480 18.603 1.00 98.44 182 GLN A C 1
ATOM 1358 O O . GLN A 1 182 ? -2.413 9.631 18.225 1.00 98.44 182 GLN A O 1
ATOM 1363 N N . TRP A 1 183 ? -2.640 7.397 17.991 1.00 98.38 183 TRP A N 1
ATOM 1364 C CA . TRP A 1 183 ? -3.620 7.460 16.920 1.00 98.38 183 TRP A CA 1
ATOM 1365 C C . TRP A 1 183 ? -5.003 7.282 17.522 1.00 98.38 183 TRP A C 1
ATOM 1367 O O . TRP A 1 183 ? -5.238 6.336 18.270 1.00 98.38 183 TRP A O 1
ATOM 1377 N N . THR A 1 184 ? -5.918 8.173 17.166 1.00 98.62 184 THR A N 1
ATOM 1378 C CA . THR A 1 184 ? -7.345 8.024 17.451 1.00 98.62 184 THR A CA 1
ATOM 1379 C C . THR A 1 184 ? -8.046 7.719 16.144 1.00 98.62 184 THR A C 1
ATOM 1381 O O . THR A 1 184 ? -7.929 8.496 15.194 1.00 98.62 184 THR A O 1
ATOM 1384 N N . ILE A 1 185 ? -8.761 6.599 16.103 1.00 98.38 185 ILE A N 1
ATOM 1385 C CA . ILE A 1 185 ? -9.556 6.190 14.949 1.00 98.38 185 ILE A CA 1
ATOM 1386 C C . ILE A 1 185 ? -10.982 6.679 15.142 1.00 98.38 185 ILE A C 1
ATOM 1388 O O . ILE A 1 185 ? -11.565 6.526 16.215 1.00 98.38 185 ILE A O 1
ATOM 1392 N N . TRP A 1 186 ? -11.535 7.257 14.089 1.00 98.31 186 TRP A N 1
ATOM 1393 C CA . TRP A 1 186 ? -12.848 7.868 14.055 1.00 98.31 186 TRP A CA 1
ATOM 1394 C C . TRP A 1 186 ? -13.728 7.187 13.019 1.00 98.31 186 TRP A C 1
ATOM 1396 O O . TRP A 1 186 ? -13.274 6.841 11.928 1.00 98.31 186 TRP A O 1
ATOM 1406 N N . ASP A 1 187 ? -14.999 7.041 13.363 1.00 97.69 187 ASP A N 1
ATOM 1407 C CA . ASP A 1 187 ? -16.070 6.745 12.424 1.00 97.69 187 ASP A CA 1
ATOM 1408 C C . ASP A 1 187 ? -16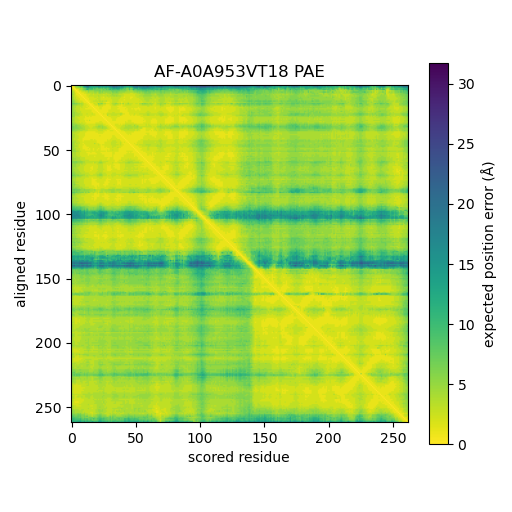.556 8.061 11.810 1.00 97.69 187 ASP A C 1
ATOM 1410 O O . ASP A 1 187 ? -17.070 8.931 12.521 1.00 97.69 187 ASP A O 1
ATOM 1414 N N . ILE A 1 188 ? -16.378 8.208 10.495 1.00 96.50 188 ILE A N 1
ATOM 1415 C CA . ILE A 1 188 ? -16.699 9.448 9.776 1.00 96.50 188 ILE A CA 1
ATOM 1416 C C . ILE A 1 188 ? -18.206 9.710 9.797 1.00 96.50 188 ILE A C 1
ATOM 1418 O O . ILE A 1 188 ? -18.632 10.841 10.018 1.00 96.50 188 ILE A O 1
ATOM 1422 N N . ALA A 1 189 ? -19.026 8.674 9.602 1.00 96.19 189 ALA A N 1
ATOM 1423 C CA . ALA A 1 189 ? -20.478 8.820 9.525 1.00 96.19 189 ALA A CA 1
ATOM 1424 C C . ALA A 1 189 ? -21.084 9.229 10.874 1.00 96.19 189 ALA A C 1
ATOM 1426 O O . ALA A 1 189 ? -22.096 9.929 10.921 1.00 96.19 189 ALA A O 1
ATOM 1427 N N . ARG A 1 190 ? -20.471 8.780 11.974 1.00 96.81 190 ARG A N 1
ATOM 1428 C CA . ARG A 1 190 ? -20.933 9.067 13.338 1.00 96.81 190 ARG A CA 1
ATOM 1429 C C . ARG A 1 190 ? -20.243 10.268 13.981 1.00 96.81 190 ARG A C 1
ATOM 1431 O O . ARG A 1 190 ? -20.710 10.701 15.035 1.00 96.81 190 ARG A O 1
ATOM 1438 N N . ASP A 1 191 ? -19.171 10.793 13.380 1.00 97.25 191 ASP A N 1
ATOM 1439 C CA . ASP A 1 191 ? -18.333 11.868 13.935 1.00 97.25 191 ASP A CA 1
ATOM 1440 C C . ASP A 1 191 ? -17.928 11.553 15.393 1.00 97.25 191 ASP A C 1
ATOM 1442 O O . ASP A 1 191 ? -18.133 12.344 16.322 1.00 97.25 191 ASP A O 1
ATOM 1446 N N . GLN A 1 192 ? -17.444 10.320 15.607 1.00 98.00 192 GLN A N 1
ATOM 1447 C CA . GLN A 1 192 ? -17.121 9.760 16.925 1.00 98.00 192 GLN A CA 1
ATOM 1448 C C . GLN A 1 192 ? -15.850 8.900 16.899 1.00 98.00 192 GLN A C 1
ATOM 1450 O O . GLN A 1 192 ? -15.627 8.171 15.928 1.00 98.00 192 GLN A O 1
ATOM 1455 N N . PRO A 1 193 ? -15.031 8.933 17.967 1.00 98.25 193 PRO A N 1
ATOM 1456 C CA . PRO A 1 193 ? -13.883 8.049 18.092 1.00 98.25 193 PRO A CA 1
ATOM 1457 C C . PRO A 1 193 ? -14.345 6.621 18.411 1.00 98.25 193 PRO A C 1
ATOM 1459 O O . PRO A 1 193 ? -15.235 6.422 19.235 1.00 98.25 193 PRO A O 1
ATOM 1462 N N . ILE A 1 194 ? -13.714 5.631 17.783 1.00 98.31 194 ILE A N 1
ATOM 1463 C CA . ILE A 1 194 ? -14.024 4.202 17.964 1.00 98.31 194 ILE A CA 1
ATOM 1464 C C . ILE A 1 194 ? -12.893 3.407 18.619 1.00 98.31 194 ILE A C 1
ATOM 1466 O O . ILE A 1 194 ? -13.100 2.257 18.989 1.00 98.31 194 ILE A O 1
ATOM 1470 N N . GLY A 1 195 ? -11.708 4.000 18.757 1.00 98.31 195 GLY A N 1
ATOM 1471 C CA . GLY A 1 195 ? -10.575 3.356 19.409 1.00 98.31 195 GLY A CA 1
ATOM 1472 C C . GLY A 1 195 ? -9.295 4.168 19.317 1.00 98.31 195 GLY A C 1
ATOM 1473 O O . GLY A 1 195 ? -9.225 5.177 18.605 1.00 98.31 195 GLY A O 1
ATOM 1474 N N . GLN A 1 196 ? -8.286 3.733 20.065 1.00 98.56 196 GLN A N 1
ATOM 1475 C CA . GLN A 1 196 ? -6.980 4.382 20.119 1.00 98.56 196 GLN A CA 1
ATOM 1476 C C . GLN A 1 196 ? -5.864 3.344 20.150 1.00 98.56 196 GLN A C 1
ATOM 1478 O O . GLN A 1 196 ? -5.996 2.311 20.797 1.00 98.56 196 GLN A O 1
ATOM 1483 N N . ILE A 1 197 ? -4.749 3.652 19.492 1.00 98.44 197 ILE A N 1
ATOM 1484 C CA . ILE A 1 197 ? -3.510 2.873 19.591 1.00 98.44 197 ILE A CA 1
ATOM 1485 C C . ILE A 1 197 ? -2.323 3.802 19.835 1.00 98.44 197 ILE A C 1
ATOM 1487 O O . ILE A 1 197 ? -2.393 5.008 19.573 1.00 98.44 197 ILE A O 1
ATOM 1491 N N . ARG A 1 198 ? -1.209 3.239 20.303 1.00 98.12 198 ARG A N 1
ATOM 1492 C CA . ARG A 1 198 ? 0.078 3.940 20.357 1.00 98.12 198 ARG A CA 1
ATOM 1493 C C . ARG A 1 198 ? 1.006 3.416 19.275 1.00 98.12 198 ARG A C 1
ATOM 1495 O O . ARG A 1 198 ? 1.170 2.208 19.129 1.00 98.12 198 ARG A O 1
ATOM 1502 N N . ASP A 1 199 ? 1.657 4.329 18.569 1.00 97.38 199 ASP A N 1
ATOM 1503 C CA . ASP A 1 199 ? 2.603 4.005 17.510 1.00 97.38 199 ASP A CA 1
ATOM 1504 C C . ASP A 1 199 ? 3.849 4.902 17.577 1.00 97.38 199 ASP A C 1
ATOM 1506 O O . ASP A 1 199 ? 3.888 5.934 18.253 1.00 97.38 199 ASP A O 1
ATOM 1510 N N . PHE A 1 200 ? 4.910 4.472 16.906 1.00 96.56 200 PHE A N 1
ATOM 1511 C CA . PHE A 1 200 ? 6.129 5.248 16.708 1.00 96.56 200 PHE A CA 1
ATOM 1512 C C . PHE A 1 200 ? 6.062 6.112 15.444 1.00 96.56 200 PHE A C 1
ATOM 1514 O O . PHE A 1 200 ? 6.785 7.106 15.337 1.00 96.56 200 PHE A O 1
ATOM 1521 N N . GLN A 1 201 ? 5.176 5.769 14.505 1.00 95.94 201 GLN A N 1
ATOM 1522 C CA . GLN A 1 201 ? 4.902 6.542 13.302 1.00 95.94 201 GLN A CA 1
ATOM 1523 C C . GLN A 1 201 ? 3.772 7.542 13.562 1.00 95.94 201 GLN A C 1
ATOM 1525 O O . GLN A 1 201 ? 2.773 7.236 14.206 1.00 95.94 201 GLN A O 1
ATOM 1530 N N . ARG A 1 202 ? 3.905 8.756 13.024 1.00 96.19 202 ARG A N 1
ATOM 1531 C CA . ARG A 1 202 ? 2.824 9.757 13.050 1.00 96.19 202 ARG A CA 1
ATOM 1532 C C . ARG A 1 202 ? 1.669 9.377 12.116 1.00 96.19 202 ARG A C 1
ATOM 1534 O O . ARG A 1 202 ? 0.540 9.792 12.331 1.00 96.19 202 ARG A O 1
ATOM 1541 N N . LEU A 1 203 ? 1.979 8.655 11.045 1.00 94.94 203 LEU A N 1
ATOM 1542 C CA . LEU A 1 203 ? 1.050 8.284 9.988 1.00 94.94 203 LEU A CA 1
ATOM 1543 C C . LEU A 1 203 ? 1.571 7.031 9.286 1.00 94.94 203 LEU A C 1
ATOM 1545 O O . LEU A 1 203 ? 2.760 6.962 8.974 1.00 94.94 203 LEU A O 1
ATOM 1549 N N . ALA A 1 204 ? 0.671 6.101 8.987 1.00 94.38 204 ALA A N 1
ATOM 1550 C CA . ALA A 1 204 ? 0.873 5.048 8.001 1.00 94.38 204 ALA A CA 1
ATOM 1551 C C . ALA A 1 204 ? -0.473 4.693 7.339 1.00 94.38 204 ALA A C 1
ATOM 1553 O O . ALA A 1 204 ? -1.525 5.004 7.909 1.00 94.38 204 ALA A O 1
ATOM 1554 N N . PRO A 1 205 ? -0.467 4.055 6.153 1.00 93.12 205 PRO A N 1
ATOM 1555 C CA . PRO A 1 205 ? -1.675 3.487 5.569 1.00 93.12 205 PRO A CA 1
ATOM 1556 C C . PRO A 1 205 ? -2.350 2.519 6.540 1.00 93.12 205 PRO A C 1
ATOM 1558 O O . PRO A 1 205 ? -1.689 1.672 7.149 1.00 93.12 205 PRO A O 1
ATOM 1561 N N . PHE A 1 206 ? -3.669 2.638 6.669 1.00 95.88 206 PHE A N 1
ATOM 1562 C CA . PHE A 1 206 ? -4.449 1.813 7.579 1.00 95.88 206 PHE A CA 1
ATOM 1563 C C . PHE A 1 206 ? -5.821 1.458 7.003 1.00 95.88 206 PHE A C 1
ATOM 1565 O O . PHE A 1 206 ? -6.320 2.137 6.110 1.00 95.88 206 PHE A O 1
ATOM 1572 N N . ALA A 1 207 ? -6.427 0.398 7.528 1.00 95.81 207 ALA A N 1
ATOM 1573 C CA . ALA A 1 207 ? -7.801 -0.016 7.272 1.00 95.81 207 ALA A CA 1
ATOM 1574 C C . ALA A 1 207 ? -8.469 -0.426 8.590 1.00 95.81 207 ALA A C 1
ATOM 1576 O O . ALA A 1 207 ? -7.786 -0.855 9.519 1.00 95.81 207 ALA A O 1
ATOM 1577 N N . VAL A 1 208 ? -9.796 -0.335 8.678 1.00 96.50 208 VAL A N 1
ATOM 1578 C CA . VAL A 1 208 ? -10.541 -0.758 9.877 1.00 96.50 208 VAL A CA 1
ATOM 1579 C C . VAL A 1 208 ? -11.605 -1.770 9.495 1.00 96.50 208 VAL A C 1
ATOM 1581 O O . VAL A 1 208 ? -12.480 -1.473 8.686 1.00 96.50 208 VAL A O 1
ATOM 1584 N N . VAL A 1 209 ? -11.565 -2.963 10.087 1.00 95.56 209 VAL A N 1
ATOM 1585 C CA . VAL A 1 209 ? -12.526 -4.032 9.791 1.00 95.56 209 VAL A CA 1
ATOM 1586 C C . VAL A 1 209 ? -12.952 -4.717 11.082 1.00 95.56 209 VAL A C 1
ATOM 1588 O O . VAL A 1 209 ? -12.131 -5.291 11.790 1.00 95.56 209 VAL A O 1
ATOM 1591 N N . GLY A 1 210 ? -14.249 -4.665 11.396 1.00 94.38 210 GLY A N 1
ATOM 1592 C CA . GLY A 1 210 ? -14.816 -5.385 12.541 1.00 94.38 210 GLY A CA 1
ATOM 1593 C C . GLY A 1 210 ? -14.197 -5.017 13.895 1.00 94.38 210 GLY A C 1
ATOM 1594 O O . GLY A 1 210 ? -14.039 -5.898 14.730 1.00 94.38 210 GLY A O 1
ATOM 1595 N N . GLY A 1 211 ? -13.814 -3.750 14.099 1.00 96.00 211 GLY A N 1
ATOM 1596 C CA . GLY A 1 211 ? -13.152 -3.292 15.330 1.00 96.00 211 GLY A CA 1
ATOM 1597 C C . GLY A 1 211 ? -11.640 -3.541 15.374 1.00 96.00 211 GLY A C 1
ATOM 1598 O O . GLY A 1 211 ? -11.003 -3.212 16.366 1.00 96.00 211 GLY A O 1
ATOM 1599 N N . VAL A 1 212 ? -11.054 -4.073 14.300 1.00 97.56 212 VAL A N 1
ATOM 1600 C CA . VAL A 1 212 ? -9.607 -4.272 14.173 1.00 97.56 212 VAL A CA 1
ATOM 1601 C C . VAL A 1 212 ? -9.020 -3.206 13.255 1.00 97.56 212 VAL A C 1
ATOM 1603 O O . VAL A 1 212 ? -9.504 -3.007 12.140 1.00 97.56 212 VAL A O 1
ATOM 1606 N N . LEU A 1 213 ? -7.960 -2.543 13.710 1.00 97.69 213 LEU A N 1
ATOM 1607 C CA . LEU A 1 213 ? -7.131 -1.661 12.894 1.00 97.69 213 LEU A CA 1
ATOM 1608 C C . LEU A 1 213 ? -6.012 -2.474 12.251 1.00 97.69 213 LEU A C 1
ATOM 1610 O O . LEU A 1 213 ? -5.195 -3.065 12.950 1.00 97.69 213 LEU A O 1
ATOM 1614 N N . LEU A 1 214 ? -5.951 -2.457 10.926 1.00 97.31 214 LEU A N 1
ATOM 1615 C CA . LEU A 1 214 ? -4.847 -2.991 10.139 1.00 97.31 214 LEU A CA 1
ATOM 1616 C C . LEU A 1 214 ? -3.970 -1.828 9.689 1.00 97.31 214 LEU A C 1
ATOM 1618 O O . LEU A 1 214 ? -4.494 -0.848 9.169 1.00 97.31 214 LEU A O 1
ATOM 1622 N N . GLN A 1 215 ? -2.655 -1.928 9.844 1.00 96.69 215 GLN A N 1
ATOM 1623 C CA . GLN A 1 215 ? -1.725 -0.927 9.318 1.00 96.69 215 GLN A CA 1
ATOM 1624 C C . GLN A 1 215 ? -0.408 -1.544 8.860 1.00 96.69 215 GLN A C 1
ATOM 1626 O O . GLN A 1 215 ? 0.029 -2.573 9.378 1.00 96.69 215 GLN A O 1
ATOM 1631 N N . THR A 1 216 ? 0.251 -0.890 7.910 1.00 95.12 216 THR A N 1
ATOM 1632 C CA . THR A 1 216 ? 1.592 -1.276 7.456 1.00 95.12 216 THR A CA 1
ATOM 1633 C C . THR A 1 216 ? 2.662 -0.461 8.172 1.00 95.12 216 THR A C 1
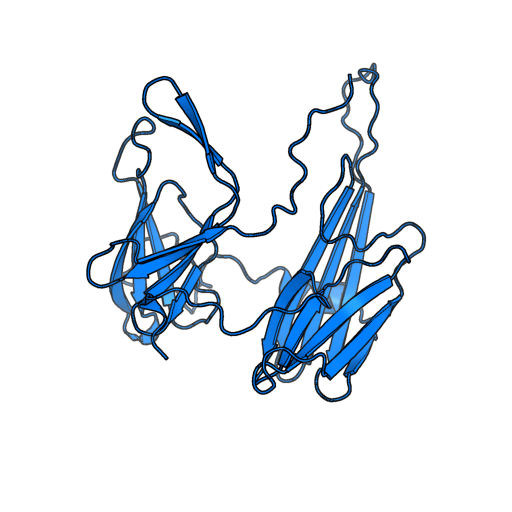ATOM 1635 O O . THR A 1 216 ? 2.528 0.756 8.264 1.00 95.12 216 THR A O 1
ATOM 1638 N N . SER A 1 217 ? 3.750 -1.093 8.611 1.00 95.31 217 SER A N 1
ATOM 1639 C CA . SER A 1 217 ? 4.982 -0.408 9.019 1.00 95.31 217 SER A CA 1
ATOM 1640 C C . SER A 1 217 ? 6.076 -0.593 7.974 1.00 95.31 217 SER A C 1
ATOM 1642 O O . SER A 1 217 ? 6.224 -1.680 7.415 1.00 95.31 217 SER A O 1
ATOM 1644 N N . SER A 1 218 ? 6.884 0.444 7.760 1.00 92.81 218 SER A N 1
ATOM 1645 C CA . SER A 1 218 ? 8.152 0.332 7.029 1.00 92.81 218 SER A CA 1
ATOM 1646 C C . SER A 1 218 ? 9.175 -0.470 7.837 1.00 92.81 218 SER A C 1
ATOM 1648 O O . SER A 1 218 ? 9.002 -0.645 9.047 1.00 92.81 218 SER A O 1
ATOM 1650 N N . ALA A 1 219 ? 10.245 -0.924 7.180 1.00 94.75 219 ALA A N 1
ATOM 1651 C CA . ALA A 1 219 ? 11.419 -1.429 7.880 1.00 94.75 219 ALA A CA 1
ATOM 1652 C C . ALA A 1 219 ? 11.954 -0.360 8.844 1.00 94.75 219 ALA A C 1
ATOM 1654 O O . ALA A 1 219 ? 11.942 0.834 8.529 1.00 94.75 219 ALA A O 1
ATOM 1655 N N . TYR A 1 220 ? 12.422 -0.777 10.015 1.00 94.25 220 TYR A N 1
ATOM 1656 C CA . TYR A 1 220 ? 13.115 0.115 10.936 1.00 94.25 220 TYR A CA 1
ATOM 1657 C C . TYR A 1 220 ? 14.127 -0.649 11.774 1.00 94.25 220 TYR A C 1
ATOM 1659 O O . TYR A 1 220 ? 13.954 -1.826 12.086 1.00 94.25 220 TYR A O 1
ATOM 1667 N N . GLU A 1 221 ? 15.158 0.063 12.203 1.00 94.94 221 GLU A N 1
ATOM 1668 C CA . GLU A 1 221 ? 16.104 -0.414 13.197 1.0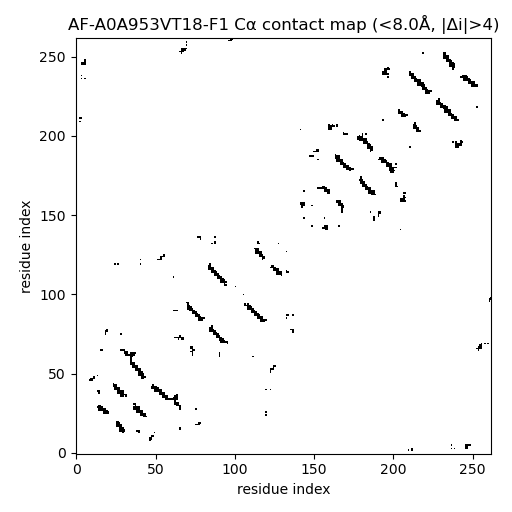0 94.94 221 GLU A CA 1
ATOM 1669 C C . GLU A 1 221 ? 15.928 0.397 14.470 1.00 94.94 221 GLU A C 1
ATOM 1671 O O . GLU A 1 221 ? 15.704 1.611 14.436 1.00 94.94 221 GLU A O 1
ATOM 1676 N N . ARG A 1 222 ? 16.009 -0.269 15.616 1.00 94.62 222 ARG A N 1
ATOM 1677 C CA . ARG A 1 222 ? 16.014 0.423 16.900 1.00 94.62 222 ARG A CA 1
ATOM 1678 C C . ARG A 1 222 ? 17.008 -0.214 17.841 1.00 94.62 222 ARG A C 1
ATOM 1680 O O . ARG A 1 222 ? 17.150 -1.435 17.881 1.00 94.62 222 ARG A O 1
ATOM 1687 N N . ARG A 1 223 ? 17.627 0.620 18.668 1.00 94.56 223 ARG A N 1
ATOM 1688 C CA . ARG A 1 223 ? 18.385 0.133 19.810 1.00 94.56 223 ARG A CA 1
ATOM 1689 C C . ARG A 1 223 ? 17.410 -0.276 20.910 1.00 94.56 223 ARG A C 1
ATOM 1691 O O . ARG A 1 223 ? 16.593 0.536 21.340 1.00 94.56 223 ARG A O 1
ATOM 1698 N N . GLN A 1 224 ? 17.491 -1.522 21.347 1.00 95.12 224 GLN A N 1
ATOM 1699 C CA . GLN A 1 224 ? 16.804 -2.024 22.527 1.00 95.12 224 GLN A CA 1
ATOM 1700 C C . GLN A 1 224 ? 17.878 -2.572 23.460 1.00 95.12 224 GLN A C 1
ATOM 1702 O O . GLN A 1 224 ? 18.650 -3.449 23.072 1.00 95.12 224 GLN A O 1
ATOM 1707 N N . ASP A 1 225 ? 17.972 -1.975 24.646 1.00 90.19 225 ASP A N 1
ATOM 1708 C CA . ASP A 1 225 ? 19.104 -2.142 25.555 1.00 90.19 225 ASP A CA 1
ATOM 1709 C C . ASP A 1 225 ? 20.426 -1.771 24.841 1.00 90.19 225 ASP A C 1
ATOM 1711 O O . ASP A 1 225 ? 20.612 -0.623 24.423 1.00 90.19 225 ASP A O 1
ATOM 1715 N N . ASP A 1 226 ? 21.316 -2.734 24.617 1.00 95.69 226 ASP A N 1
ATOM 1716 C CA . ASP A 1 226 ? 22.581 -2.549 23.892 1.00 95.69 226 ASP A CA 1
ATOM 1717 C C . ASP A 1 226 ? 22.621 -3.248 22.526 1.00 95.69 226 ASP A C 1
ATOM 1719 O O . ASP A 1 226 ? 23.676 -3.338 21.900 1.00 95.69 226 ASP A O 1
ATOM 1723 N N . GLN A 1 227 ? 21.474 -3.722 22.035 1.00 97.00 227 GLN A N 1
ATOM 1724 C CA . GLN A 1 227 ? 21.372 -4.413 20.753 1.00 97.00 227 GLN A CA 1
ATOM 1725 C C . GLN A 1 227 ? 20.634 -3.568 19.721 1.00 97.00 227 GLN A C 1
ATOM 1727 O O . GLN A 1 227 ? 19.626 -2.928 20.022 1.00 97.00 227 GLN A O 1
ATOM 1732 N N . MET A 1 228 ? 21.127 -3.588 18.482 1.00 95.88 228 MET A N 1
ATOM 1733 C CA . MET A 1 228 ? 20.373 -3.085 17.339 1.00 95.88 228 MET A CA 1
ATOM 1734 C C . MET A 1 228 ? 19.415 -4.179 16.873 1.00 95.88 228 MET A C 1
ATOM 1736 O O . MET A 1 228 ? 19.849 -5.272 16.516 1.00 95.88 228 MET A O 1
ATOM 1740 N N . ILE A 1 229 ? 18.116 -3.894 16.900 1.00 96.38 229 ILE A N 1
ATOM 1741 C CA . ILE A 1 229 ? 17.071 -4.799 16.430 1.00 96.38 229 ILE A CA 1
ATOM 1742 C C . ILE A 1 229 ? 16.517 -4.240 15.126 1.00 96.38 229 ILE A C 1
ATOM 1744 O O . ILE A 1 229 ? 15.866 -3.192 15.126 1.00 96.38 229 ILE A O 1
ATOM 1748 N N . ALA A 1 230 ? 16.748 -4.964 14.035 1.00 95.12 230 ALA A N 1
ATOM 1749 C CA . ALA A 1 230 ? 16.108 -4.711 12.753 1.00 95.12 230 ALA A CA 1
ATOM 1750 C C . ALA A 1 230 ? 14.723 -5.370 12.723 1.00 95.12 230 ALA A C 1
ATOM 1752 O O . ALA A 1 230 ? 14.570 -6.547 13.053 1.00 95.12 230 ALA A O 1
ATOM 1753 N N . THR A 1 231 ? 13.708 -4.603 12.336 1.00 96.06 231 THR A N 1
ATOM 1754 C CA . THR A 1 231 ? 12.345 -5.087 12.102 1.00 96.06 231 THR A CA 1
ATOM 1755 C C . THR A 1 231 ? 12.023 -4.923 10.616 1.00 96.06 231 THR A C 1
ATOM 1757 O O . THR A 1 231 ? 12.156 -3.807 10.104 1.00 96.06 231 THR A O 1
ATOM 1760 N N . PRO A 1 232 ? 11.605 -5.993 9.913 1.00 96.44 232 PRO A N 1
ATOM 1761 C CA . PRO A 1 232 ? 11.210 -5.895 8.511 1.00 96.44 232 PRO A CA 1
ATOM 1762 C C . PRO A 1 232 ? 9.925 -5.066 8.366 1.00 96.44 232 PRO A C 1
ATOM 1764 O O . PRO A 1 232 ? 9.206 -4.858 9.353 1.00 96.44 232 PRO A O 1
ATOM 1767 N N . PRO A 1 233 ? 9.576 -4.624 7.146 1.00 96.00 233 PRO A N 1
ATOM 1768 C CA . PRO A 1 233 ? 8.247 -4.082 6.921 1.00 96.00 233 PRO A CA 1
ATOM 1769 C C . PRO A 1 233 ? 7.199 -5.128 7.313 1.00 96.00 233 PRO A C 1
ATOM 1771 O O . PRO A 1 233 ? 7.402 -6.334 7.146 1.00 96.00 233 PRO A O 1
ATOM 1774 N N . SER A 1 234 ? 6.084 -4.687 7.887 1.00 96.88 234 SER A N 1
ATOM 1775 C CA . SER A 1 234 ? 5.095 -5.611 8.445 1.00 96.88 234 SER A CA 1
ATOM 1776 C C . SER A 1 234 ? 3.672 -5.091 8.319 1.00 96.88 234 SER A C 1
ATOM 1778 O O . SER A 1 234 ? 3.434 -3.885 8.356 1.00 96.88 234 SER A O 1
ATOM 1780 N N . LEU A 1 235 ? 2.718 -6.010 8.187 1.00 96.56 235 LEU A N 1
ATOM 1781 C CA . LEU A 1 235 ? 1.303 -5.756 8.419 1.00 96.56 235 LEU A CA 1
ATOM 1782 C C . LEU A 1 235 ? 1.012 -6.062 9.887 1.00 96.56 235 LEU A C 1
ATOM 1784 O O . LEU A 1 235 ? 1.319 -7.151 10.370 1.00 96.56 235 LEU A O 1
ATOM 1788 N N . ARG A 1 236 ? 0.418 -5.108 10.594 1.00 97.69 236 ARG A N 1
ATOM 1789 C CA . ARG A 1 236 ? 0.104 -5.206 12.021 1.00 97.69 236 ARG A CA 1
ATOM 1790 C C . ARG A 1 236 ? -1.395 -5.056 12.226 1.00 97.69 236 ARG A C 1
ATOM 1792 O O . ARG A 1 236 ? -2.022 -4.247 11.540 1.00 97.69 236 ARG A O 1
ATOM 1799 N N . ALA A 1 237 ? -1.940 -5.794 13.185 1.00 97.94 237 ALA A N 1
ATOM 1800 C CA . ALA A 1 237 ? -3.332 -5.682 13.598 1.00 97.94 237 ALA A CA 1
ATOM 1801 C C . ALA A 1 237 ? -3.449 -5.285 15.063 1.00 97.94 237 ALA A C 1
ATOM 1803 O O . ALA A 1 237 ? -2.724 -5.809 15.908 1.00 97.94 237 ALA A O 1
ATOM 1804 N N . PHE A 1 238 ? -4.397 -4.401 15.355 1.00 98.25 238 PHE A N 1
ATOM 1805 C CA . PHE A 1 238 ? -4.680 -3.913 16.698 1.00 98.25 238 PHE A CA 1
ATOM 1806 C C . PHE A 1 238 ? -6.168 -4.024 16.997 1.00 98.25 238 PHE A C 1
ATOM 1808 O O . PHE A 1 238 ? -6.995 -3.701 16.142 1.00 98.25 238 PHE A O 1
ATOM 1815 N N . ASP A 1 239 ? -6.503 -4.441 18.210 1.00 97.75 239 ASP A N 1
ATOM 1816 C CA . ASP A 1 239 ? -7.865 -4.339 18.720 1.00 97.75 239 ASP A CA 1
ATOM 1817 C C . ASP A 1 239 ? -8.158 -2.877 19.068 1.00 97.75 239 ASP A C 1
ATOM 1819 O O . ASP A 1 239 ? -7.419 -2.260 19.832 1.00 97.75 239 ASP A O 1
ATOM 1823 N N . LEU A 1 240 ? -9.212 -2.286 18.502 1.00 97.44 240 LEU A N 1
ATOM 1824 C CA . LEU A 1 240 ? -9.545 -0.884 18.778 1.00 97.44 240 LEU A CA 1
ATOM 1825 C C . LEU A 1 240 ? -10.190 -0.669 20.151 1.00 97.44 240 LEU A C 1
ATOM 1827 O O . LEU A 1 240 ? -10.199 0.466 20.630 1.00 97.44 240 LEU A O 1
ATOM 1831 N N . GLY A 1 241 ? -10.714 -1.725 20.780 1.00 97.31 241 GLY A N 1
ATOM 1832 C CA . GLY A 1 241 ? -11.310 -1.663 22.109 1.00 97.31 241 GLY A CA 1
ATOM 1833 C C . GLY A 1 241 ? -10.263 -1.572 23.217 1.00 97.31 241 GLY A C 1
ATOM 1834 O O . GLY A 1 241 ? -10.417 -0.758 24.128 1.00 97.31 241 GLY A O 1
ATOM 1835 N N . SER A 1 242 ? -9.197 -2.374 23.139 1.00 97.62 242 SER A N 1
ATOM 1836 C CA . SER A 1 242 ? -8.101 -2.366 24.119 1.00 97.62 242 SER A CA 1
ATOM 1837 C C . SER A 1 242 ? -6.887 -1.539 23.691 1.00 97.62 242 SER A C 1
ATOM 1839 O O . SER A 1 242 ? -6.147 -1.045 24.540 1.00 97.62 242 SER A O 1
ATOM 1841 N N . GLY A 1 243 ? -6.690 -1.359 22.384 1.00 97.50 243 GLY A N 1
ATOM 1842 C CA . GLY A 1 243 ? -5.490 -0.761 21.802 1.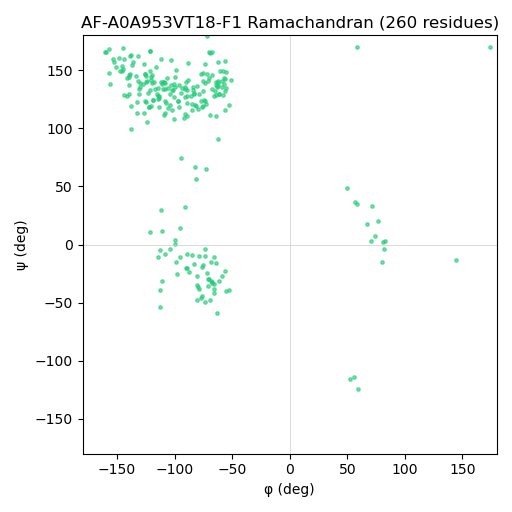00 97.50 243 GLY A CA 1
ATOM 1843 C C . GLY A 1 243 ? -4.311 -1.732 21.673 1.00 97.50 243 GLY A C 1
ATOM 1844 O O . GLY A 1 243 ? -3.233 -1.321 21.232 1.00 97.50 243 GLY A O 1
ATOM 1845 N N . ASP A 1 244 ? -4.488 -3.003 22.048 1.00 97.31 244 ASP A N 1
ATOM 1846 C CA . ASP A 1 244 ? -3.423 -4.003 22.021 1.00 97.31 244 ASP A CA 1
ATOM 1847 C C . ASP A 1 244 ? -3.155 -4.510 20.604 1.00 97.31 244 ASP A C 1
ATOM 1849 O O . ASP A 1 244 ? -4.061 -4.661 19.781 1.00 97.31 244 ASP A O 1
ATOM 1853 N N . GLN A 1 245 ? -1.892 -4.835 20.328 1.00 97.62 245 GLN A N 1
ATOM 1854 C CA . GLN A 1 245 ? -1.527 -5.517 19.093 1.00 97.62 245 GLN A CA 1
ATOM 1855 C C . GLN A 1 245 ? -1.969 -6.984 19.162 1.00 97.62 245 GLN A C 1
ATOM 1857 O O . GLN A 1 245 ? -1.534 -7.725 20.041 1.00 97.62 245 GLN A O 1
ATOM 1862 N N . LEU A 1 246 ? -2.780 -7.409 18.196 1.00 97.31 246 LEU A N 1
ATOM 1863 C CA . LEU A 1 246 ? -3.261 -8.785 18.064 1.00 97.31 246 LEU A CA 1
ATOM 1864 C C . LEU A 1 246 ? -2.208 -9.680 17.407 1.00 97.31 246 LEU A C 1
ATOM 1866 O O . LEU A 1 246 ? -1.900 -10.761 17.898 1.00 97.31 246 LEU A O 1
ATOM 1870 N N . TRP A 1 247 ? -1.628 -9.216 16.300 1.00 97.44 247 TRP A N 1
ATOM 1871 C CA . TRP A 1 247 ? -0.598 -9.936 15.556 1.00 97.44 247 TRP A CA 1
ATOM 1872 C C . TRP A 1 247 ? 0.212 -8.988 14.669 1.00 97.44 247 TRP A C 1
ATOM 1874 O O . TRP A 1 247 ? -0.173 -7.843 14.417 1.00 97.44 247 TRP A O 1
ATOM 1884 N N . ALA A 1 248 ? 1.347 -9.488 14.184 1.00 96.75 248 ALA A N 1
ATOM 1885 C CA . ALA A 1 248 ? 2.159 -8.846 13.163 1.00 96.75 248 ALA A CA 1
ATOM 1886 C C . ALA A 1 248 ? 2.685 -9.901 12.184 1.00 96.75 248 ALA A C 1
ATOM 1888 O O . ALA A 1 248 ? 3.127 -10.973 12.596 1.00 96.75 248 ALA A O 1
ATOM 1889 N N . GLN A 1 249 ? 2.650 -9.583 10.894 1.00 95.88 249 GLN A N 1
ATOM 1890 C CA . GLN A 1 249 ? 3.110 -10.441 9.811 1.00 95.88 249 GLN A CA 1
ATOM 1891 C C . GLN A 1 249 ? 4.132 -9.675 8.976 1.00 95.88 249 GLN A C 1
ATOM 1893 O O . GLN A 1 249 ? 3.833 -8.601 8.455 1.00 95.88 249 GLN A O 1
ATOM 1898 N N . ALA A 1 250 ? 5.336 -10.229 8.832 1.00 95.62 250 ALA A N 1
ATOM 1899 C CA . ALA A 1 250 ? 6.356 -9.643 7.970 1.00 95.62 250 ALA A CA 1
ATOM 1900 C C . ALA A 1 250 ? 5.881 -9.610 6.508 1.00 95.62 250 ALA A C 1
ATOM 1902 O O . ALA A 1 250 ? 5.272 -10.571 6.022 1.00 95.62 250 ALA A O 1
ATOM 1903 N N . LEU A 1 251 ? 6.180 -8.503 5.834 1.00 93.94 251 LEU A N 1
ATOM 1904 C CA . LEU A 1 251 ? 5.978 -8.280 4.407 1.00 93.94 251 LEU A CA 1
ATOM 1905 C C . LEU A 1 251 ? 7.323 -8.402 3.679 1.00 93.94 251 LEU A C 1
ATOM 1907 O O . LEU A 1 251 ? 8.383 -8.266 4.292 1.00 93.94 251 LEU A O 1
ATOM 1911 N N . ARG A 1 252 ? 7.281 -8.653 2.365 1.00 93.50 252 ARG A N 1
ATOM 1912 C CA . ARG A 1 252 ? 8.471 -8.537 1.510 1.00 93.50 252 ARG A CA 1
ATOM 1913 C C . ARG A 1 252 ? 8.956 -7.092 1.567 1.00 93.50 252 ARG A C 1
ATOM 1915 O O . ARG A 1 252 ? 8.157 -6.176 1.374 1.00 93.50 252 ARG A O 1
ATOM 1922 N N . ASP A 1 253 ? 10.241 -6.906 1.838 1.00 93.25 253 ASP A N 1
ATOM 1923 C CA . ASP A 1 253 ? 10.866 -5.601 1.688 1.00 93.25 253 ASP A CA 1
ATOM 1924 C C . ASP A 1 253 ? 11.179 -5.378 0.216 1.00 93.25 253 ASP A C 1
ATOM 1926 O O . ASP A 1 253 ? 11.930 -6.141 -0.386 1.00 93.25 253 ASP A O 1
ATOM 1930 N N . THR A 1 254 ? 10.537 -4.370 -0.358 1.00 93.00 254 THR A N 1
ATOM 1931 C CA . THR A 1 254 ? 10.718 -4.000 -1.758 1.00 93.00 254 THR A CA 1
ATOM 1932 C C . THR A 1 254 ? 11.577 -2.753 -1.906 1.00 93.00 254 THR A C 1
ATOM 1934 O O . THR A 1 254 ? 11.810 -2.325 -3.028 1.00 93.00 254 THR A O 1
ATOM 1937 N N . ALA A 1 255 ? 11.990 -2.113 -0.809 1.00 93.12 255 ALA A N 1
ATOM 1938 C CA . ALA A 1 255 ? 12.801 -0.908 -0.864 1.00 93.12 255 ALA A CA 1
ATOM 1939 C C . ALA A 1 255 ? 14.291 -1.270 -0.841 1.00 93.12 255 ALA A C 1
ATOM 1941 O O . ALA A 1 255 ? 14.743 -2.075 -0.027 1.00 93.12 255 ALA A O 1
ATOM 1942 N N . TYR A 1 256 ? 15.085 -0.631 -1.700 1.00 90.75 256 TYR A N 1
ATOM 1943 C CA . TYR A 1 256 ? 16.538 -0.754 -1.631 1.00 90.75 256 TYR A C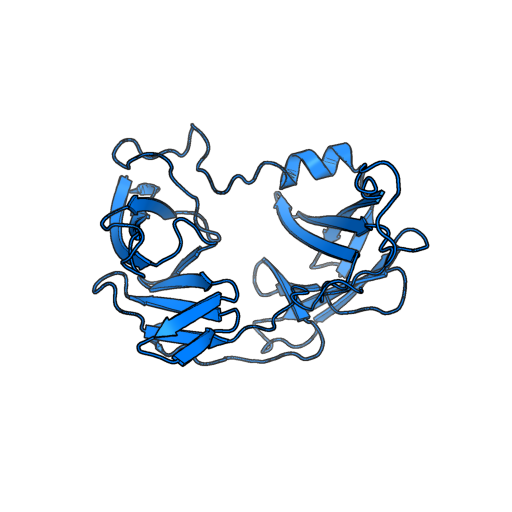A 1
ATOM 1944 C C . TYR A 1 256 ? 17.080 0.065 -0.453 1.00 90.75 256 TYR A C 1
ATOM 1946 O O . TYR A 1 256 ? 16.943 1.288 -0.419 1.00 90.75 256 TYR A O 1
ATOM 1954 N N . SER A 1 257 ? 17.738 -0.611 0.487 1.00 86.50 257 SER A N 1
ATOM 1955 C CA . SER A 1 257 ? 18.396 -0.016 1.661 1.00 86.50 257 SER A CA 1
ATOM 1956 C C . SER A 1 257 ? 19.898 -0.329 1.736 1.00 86.50 257 SER A C 1
ATOM 1958 O O . SER A 1 257 ? 20.537 -0.078 2.756 1.00 86.50 257 SER A O 1
ATOM 1960 N N . GLY A 1 258 ? 20.478 -0.879 0.663 1.00 86.50 258 GLY A N 1
ATOM 1961 C CA . GLY A 1 258 ? 21.905 -1.199 0.601 1.00 86.50 258 GLY A CA 1
ATOM 1962 C C . GLY A 1 258 ? 22.803 0.047 0.541 1.00 86.50 258 GLY A C 1
ATOM 1963 O O . GLY A 1 258 ? 22.322 1.149 0.261 1.00 86.50 258 GLY A O 1
ATOM 1964 N N . PRO A 1 259 ? 24.121 -0.110 0.772 1.00 82.88 259 PRO A N 1
ATOM 1965 C CA . PRO A 1 259 ? 25.063 0.999 0.679 1.00 82.88 259 PRO A CA 1
ATOM 1966 C C . PRO A 1 259 ? 25.064 1.600 -0.732 1.00 82.88 259 PRO A C 1
ATOM 1968 O O . PRO A 1 259 ? 24.838 0.908 -1.732 1.00 82.88 259 PRO A O 1
ATOM 1971 N N . THR A 1 260 ? 25.326 2.901 -0.816 1.00 78.50 260 THR A N 1
ATOM 1972 C CA . THR A 1 260 ? 25.701 3.540 -2.078 1.00 78.50 260 THR A CA 1
ATOM 1973 C C . THR A 1 260 ? 27.116 3.087 -2.457 1.00 78.50 260 THR A C 1
ATOM 1975 O O . THR A 1 260 ? 27.944 2.962 -1.555 1.00 78.50 260 THR A O 1
ATOM 1978 N N . PRO A 1 261 ? 27.412 2.822 -3.741 1.00 78.56 261 PRO A N 1
ATOM 1979 C CA . PRO A 1 261 ? 28.771 2.515 -4.178 1.00 78.56 261 PRO A CA 1
ATOM 1980 C C . PRO A 1 261 ? 29.725 3.653 -3.805 1.00 78.56 261 PRO A C 1
ATOM 1982 O O . PRO A 1 261 ? 29.353 4.819 -3.955 1.00 78.56 261 PRO A O 1
ATOM 1985 N N . GLU A 1 262 ? 30.914 3.293 -3.323 1.00 71.56 262 GLU A N 1
ATOM 1986 C CA . GLU A 1 262 ? 32.064 4.196 -3.144 1.00 71.56 262 GLU A CA 1
ATOM 1987 C C . GLU A 1 262 ? 32.879 4.350 -4.437 1.00 71.56 262 GLU A C 1
ATOM 1989 O O . GLU A 1 262 ? 32.790 3.457 -5.318 1.00 71.56 262 GLU A O 1
#

Foldseek 3Di:
DDCLQVDDQADDPQAAAFADDDDQWTWGWHFDPAQWTWIWIFGVVVRRHTPAIETGHHPPPDGQGLFADVQKDKDWHWDDDPQKIKIKIKMWGFDADLDDPPPPDGGDIDMDMFMWIARSVVRYIDTDDRVVRCVVPVPQPLADDPVQDQPPDDPRWGAAPVGQKIKQWDQCDDPVDQQRIKIFMDGSVVSGTQAIATHNDRDFHWHDDPQKIKTWDDWDWDDDPNDIDTDHIWIWIARRVVNDTSDIGHGDHRYDPDDRRD

Mean predicted aligned error: 4.85 Å

Secondary structure (DSSP, 8-state):
--GGG-------SS-SEEEEEETTEEEEEE--SSSEEEEEEEETTTTTEEEEEEEEE--TT----SS-BTTEEEEEEEEEETTEEEEEEEEEE----SS--TT-PPPPPEEEEEEEEEETTTTEEEEE-HHHHHHHHTT--SBPPGGG--SSSPSS-EE-TTSSEEEEEEE-S-TTSSS-EEEEEEETTTTEEEEEEEESSS---EEEETTEEEEEE--EEEEETTEEEEE--EEEEEETTT--EEEEEEPPP-S--SPPP-